Protein AF-A0A930DKX9-F1 (afdb_monomer_lite)

Sequence (213 aa):
MLDQRKIIAMVQVAMLEKEIGQEALDTAKYYREDYISNRVLRGILQYTGIFFLLLFAYFLMEIENILQKLDFQYMMDLGKRISLLYFLGMVCAIVLISIASYYSYERAYEDSLLYRERLEALLLLSTAKRTEKFRKKEQKDNIVQKAREEAQEVVLQMKKEGAKLDLAPLYTRSERLAKARRLRDVGKAVQKNVSSKAKEEEWLDDEADWLDE

Secondary structure (DSSP, 8-state):
---HHHHHHHHHHHHHHHHHHHHHHHHTTS-HHHHHHHHHHHHHHHHHHHHHHHHHHHHHHHHHHHHHH--HHHHHHHHHHHHHHHHHHHHHHHHHHHHHHHHHHHHHHHHHHHHHHHHHHHHHHHHHHHHHHHHHHHHHHHHHHHHHHHHHHHHHHHHHHHHHHTTS----HHHHHHHHHHHHHHHHHHHHHHHHHHTTTTTSS-S------

Radius of gyration: 47.19 Å; chains: 1; bounding box: 71×31×133 Å

Structure (mmCIF, N/CA/C/O backbone):
data_AF-A0A930DKX9-F1
#
_entry.id   AF-A0A930DKX9-F1
#
loop_
_atom_site.group_PDB
_atom_site.id
_atom_site.type_symbol
_atom_site.label_atom_id
_atom_site.label_alt_id
_atom_site.label_comp_id
_atom_site.label_asym_id
_atom_site.label_entity_id
_atom_site.label_seq_id
_atom_site.pdbx_PDB_ins_code
_atom_site.Cartn_x
_atom_site.Cartn_y
_atom_site.Cartn_z
_atom_site.occupancy
_atom_site.B_iso_or_equiv
_atom_site.auth_seq_id
_atom_site.auth_comp_id
_atom_site.auth_asym_id
_atom_site.auth_atom_id
_atom_site.pdbx_PDB_model_num
ATOM 1 N N . MET A 1 1 ? 10.890 -9.201 -43.036 1.00 62.97 1 MET A N 1
ATOM 2 C CA . MET A 1 1 ? 10.621 -10.159 -41.942 1.00 62.97 1 MET A CA 1
ATOM 3 C C . MET A 1 1 ? 10.582 -9.383 -40.635 1.00 62.97 1 MET A C 1
ATOM 5 O O . MET A 1 1 ? 11.486 -8.584 -40.406 1.00 62.97 1 MET A O 1
ATOM 9 N N . LEU A 1 2 ? 9.515 -9.512 -39.840 1.00 60.25 2 LEU A N 1
ATOM 10 C CA . LEU A 1 2 ? 9.495 -8.932 -38.495 1.00 60.25 2 LEU A CA 1
ATOM 11 C C . LEU A 1 2 ? 10.481 -9.697 -37.605 1.00 60.25 2 LEU A C 1
ATOM 13 O O . LEU A 1 2 ? 10.545 -10.921 -37.667 1.00 60.25 2 LEU A O 1
ATOM 17 N N . ASP A 1 3 ? 11.246 -8.981 -36.781 1.00 71.88 3 ASP A N 1
ATOM 18 C CA . ASP A 1 3 ? 12.146 -9.638 -35.831 1.00 71.88 3 ASP A CA 1
ATOM 19 C C . ASP A 1 3 ? 11.358 -10.225 -34.673 1.00 71.88 3 ASP A C 1
ATOM 21 O O . ASP A 1 3 ? 10.755 -9.490 -33.884 1.00 71.88 3 ASP A O 1
ATOM 25 N N . GLN A 1 4 ? 11.467 -11.541 -34.530 1.00 74.38 4 GLN A N 1
ATOM 26 C CA . GLN A 1 4 ? 10.889 -12.300 -33.429 1.00 74.38 4 GLN A CA 1
ATOM 27 C C . GLN A 1 4 ? 11.313 -11.735 -32.070 1.00 74.38 4 GLN A C 1
ATOM 29 O O . GLN A 1 4 ? 10.471 -11.591 -31.196 1.00 74.38 4 GLN A O 1
ATOM 34 N N . ARG A 1 5 ? 12.570 -11.295 -31.909 1.00 71.00 5 ARG A N 1
ATOM 35 C CA . ARG A 1 5 ? 13.063 -10.706 -30.648 1.00 71.00 5 ARG A CA 1
ATOM 36 C C . ARG A 1 5 ? 12.289 -9.460 -30.209 1.00 71.00 5 ARG A C 1
ATOM 38 O O . ARG A 1 5 ? 12.022 -9.299 -29.026 1.00 71.00 5 ARG A O 1
ATOM 45 N N . LYS A 1 6 ? 11.893 -8.597 -31.152 1.00 71.88 6 LYS A N 1
ATOM 46 C CA . LYS A 1 6 ? 11.098 -7.398 -30.839 1.00 71.88 6 LYS A CA 1
ATOM 47 C C . LYS A 1 6 ? 9.666 -7.772 -30.465 1.00 71.88 6 LYS A C 1
ATOM 49 O O . LYS A 1 6 ? 9.119 -7.190 -29.539 1.00 71.88 6 LYS A O 1
ATOM 54 N N . ILE A 1 7 ? 9.080 -8.727 -31.188 1.00 77.25 7 ILE A N 1
ATOM 55 C CA . ILE A 1 7 ? 7.721 -9.207 -30.920 1.00 77.25 7 ILE A CA 1
ATOM 56 C C . ILE A 1 7 ? 7.670 -9.878 -29.546 1.00 77.25 7 ILE A C 1
ATOM 58 O O . ILE A 1 7 ? 6.814 -9.529 -28.749 1.00 77.25 7 ILE A O 1
ATOM 62 N N . ILE A 1 8 ? 8.618 -10.765 -29.236 1.00 75.00 8 ILE A N 1
ATOM 63 C CA . ILE A 1 8 ? 8.706 -11.453 -27.942 1.00 75.00 8 ILE A CA 1
ATOM 64 C C . ILE A 1 8 ? 8.831 -10.440 -26.805 1.00 75.00 8 ILE A C 1
ATOM 66 O O . ILE A 1 8 ? 8.089 -10.524 -25.836 1.00 75.00 8 ILE A O 1
ATOM 70 N N . ALA A 1 9 ? 9.707 -9.447 -26.944 1.00 74.25 9 ALA A N 1
ATOM 71 C CA . ALA A 1 9 ? 9.893 -8.445 -25.905 1.00 74.25 9 ALA A CA 1
ATOM 72 C C . ALA A 1 9 ? 8.666 -7.513 -25.757 1.00 74.25 9 ALA A C 1
ATOM 74 O O . ALA A 1 9 ? 8.278 -7.190 -24.639 1.00 74.25 9 ALA A O 1
ATOM 75 N N . MET A 1 10 ? 7.990 -7.143 -26.856 1.00 76.94 10 MET A N 1
ATOM 76 C CA . MET A 1 10 ? 6.720 -6.397 -26.803 1.00 76.94 10 MET A CA 1
ATOM 77 C C . MET A 1 10 ? 5.605 -7.213 -26.143 1.00 76.94 10 MET A C 1
ATOM 79 O O . MET A 1 10 ? 4.847 -6.673 -25.347 1.00 76.94 10 MET A O 1
ATOM 83 N N . VAL A 1 11 ? 5.526 -8.512 -26.439 1.00 79.56 11 VAL A N 1
ATOM 84 C CA . VAL A 1 11 ? 4.552 -9.428 -25.831 1.00 79.56 11 VAL A CA 1
ATOM 85 C C . VAL A 1 11 ? 4.848 -9.631 -24.349 1.00 79.56 11 VAL A C 1
ATOM 87 O O . VAL A 1 11 ? 3.919 -9.638 -23.556 1.00 79.56 11 VAL A O 1
ATOM 90 N N . GLN A 1 12 ? 6.115 -9.742 -23.951 1.00 71.81 12 GLN A N 1
ATOM 91 C CA . GLN A 1 12 ? 6.500 -9.859 -22.544 1.00 71.81 12 GLN A CA 1
ATOM 92 C C . GLN A 1 12 ? 6.142 -8.609 -21.738 1.00 71.81 12 GLN A C 1
ATOM 94 O O . GLN A 1 12 ? 5.689 -8.745 -20.606 1.00 71.81 12 GLN A O 1
ATOM 99 N N . VAL A 1 13 ? 6.313 -7.413 -22.311 1.00 73.88 13 VAL A N 1
ATOM 100 C CA . VAL A 1 13 ? 5.881 -6.161 -21.671 1.00 73.88 13 VAL A CA 1
ATOM 101 C C . VAL A 1 13 ? 4.360 -6.048 -21.632 1.00 73.88 13 VAL A C 1
ATOM 103 O O . VAL A 1 13 ? 3.821 -5.707 -20.588 1.00 73.88 13 VAL A O 1
ATOM 106 N N . ALA A 1 14 ? 3.659 -6.428 -22.702 1.00 75.81 14 ALA A N 1
ATOM 107 C CA . ALA A 1 14 ? 2.196 -6.437 -22.723 1.00 75.81 14 ALA A CA 1
ATOM 108 C C . ALA A 1 14 ? 1.585 -7.474 -21.758 1.00 75.81 14 ALA A C 1
ATOM 110 O O . ALA A 1 14 ? 0.553 -7.217 -21.146 1.00 75.81 14 ALA A O 1
ATOM 111 N N . MET A 1 15 ? 2.209 -8.649 -21.606 1.00 67.75 15 MET A N 1
ATOM 112 C CA . MET A 1 15 ? 1.807 -9.646 -20.607 1.00 67.75 15 MET A CA 1
ATOM 113 C C . MET A 1 15 ? 2.024 -9.117 -19.191 1.00 67.75 15 MET A C 1
ATOM 115 O O . MET A 1 15 ? 1.117 -9.230 -18.378 1.00 67.75 15 MET A O 1
ATOM 119 N N . LEU A 1 16 ? 3.168 -8.482 -18.923 1.00 64.12 16 LEU A N 1
ATOM 120 C CA . LEU A 1 16 ? 3.442 -7.852 -17.631 1.00 64.12 16 LEU A CA 1
ATOM 121 C C . LEU A 1 16 ? 2.468 -6.725 -17.310 1.00 64.12 16 LEU A C 1
ATOM 123 O O . LEU A 1 16 ? 1.973 -6.671 -16.199 1.00 64.12 16 LEU A O 1
ATOM 127 N N . GLU A 1 17 ? 2.147 -5.852 -18.262 1.00 66.38 17 GLU A N 1
ATOM 128 C CA . GLU A 1 17 ? 1.161 -4.780 -18.066 1.00 66.38 17 GLU A CA 1
ATOM 129 C C . GLU A 1 17 ? -0.224 -5.342 -17.699 1.00 66.38 17 GLU A C 1
ATOM 131 O O . GLU A 1 17 ? -0.946 -4.778 -16.878 1.00 66.38 17 GLU A O 1
ATOM 136 N N . LYS A 1 18 ? -0.569 -6.507 -18.258 1.00 66.56 18 LYS A N 1
ATOM 137 C CA . LYS A 1 18 ? -1.819 -7.215 -17.973 1.00 66.56 18 LYS A CA 1
ATOM 138 C C . LYS A 1 18 ? -1.802 -7.971 -16.637 1.00 66.56 18 LYS A C 1
ATOM 140 O O . LYS A 1 18 ? -2.856 -8.120 -16.030 1.00 66.56 18 LYS A O 1
ATOM 145 N N . GLU A 1 19 ? -0.638 -8.458 -16.209 1.00 59.91 19 GLU A N 1
ATOM 146 C CA . GLU A 1 19 ? -0.437 -9.256 -14.989 1.00 59.91 19 GLU A CA 1
ATOM 147 C C . GLU A 1 19 ? -0.220 -8.379 -13.743 1.00 59.91 19 GLU A C 1
ATOM 149 O O . GLU A 1 19 ? -0.796 -8.644 -12.693 1.00 59.91 19 GLU A O 1
ATOM 154 N N . ILE A 1 20 ? 0.536 -7.288 -13.886 1.00 56.62 20 ILE A N 1
ATOM 155 C CA . ILE A 1 20 ? 0.742 -6.243 -12.870 1.00 56.62 20 ILE A CA 1
ATOM 156 C C . ILE A 1 20 ? -0.548 -5.429 -12.680 1.00 56.62 20 ILE A C 1
ATOM 158 O O . ILE A 1 20 ? -0.854 -4.980 -11.578 1.00 56.62 20 ILE A O 1
ATOM 162 N N . GLY A 1 21 ? -1.353 -5.294 -13.737 1.00 48.12 21 GLY A N 1
ATOM 163 C CA . GLY A 1 21 ? -2.635 -4.605 -13.694 1.00 48.12 21 GLY A CA 1
ATOM 164 C C . GLY A 1 21 ? -2.491 -3.084 -13.612 1.00 48.12 21 GLY A C 1
ATOM 165 O O . GLY A 1 21 ? -1.536 -2.529 -13.064 1.00 48.12 21 GLY A O 1
ATOM 166 N N . GLN A 1 22 ? -3.492 -2.384 -14.147 1.00 52.72 22 GLN A N 1
ATOM 167 C CA . GLN A 1 22 ? -3.587 -0.920 -14.084 1.00 52.72 22 GLN A CA 1
ATOM 168 C C . GLN A 1 22 ? -3.507 -0.380 -12.640 1.00 52.72 22 GLN A C 1
ATOM 170 O O . GLN A 1 22 ? -3.017 0.725 -12.432 1.00 52.72 22 GLN A O 1
ATOM 175 N N . GLU A 1 23 ? -3.897 -1.173 -11.636 1.00 50.41 23 GLU A N 1
ATOM 176 C CA . GLU A 1 23 ? -3.899 -0.767 -10.224 1.00 50.41 23 GLU A CA 1
ATOM 177 C C . GLU A 1 23 ? -2.497 -0.695 -9.587 1.00 50.41 23 GLU A C 1
ATOM 179 O O . GLU A 1 23 ? -2.245 0.172 -8.744 1.00 50.41 23 GLU A O 1
ATOM 184 N N . ALA A 1 24 ? -1.552 -1.555 -9.987 1.00 51.31 24 ALA A N 1
ATOM 185 C CA . ALA A 1 24 ? -0.191 -1.517 -9.445 1.00 51.31 24 ALA A CA 1
ATOM 186 C C . ALA A 1 24 ? 0.667 -0.421 -10.101 1.00 51.31 24 ALA A C 1
ATOM 188 O O . ALA A 1 24 ? 1.524 0.162 -9.436 1.00 51.31 24 ALA A O 1
ATOM 189 N N . LEU A 1 25 ? 0.395 -0.069 -11.365 1.00 51.34 25 LEU A N 1
ATOM 190 C CA . LEU A 1 25 ? 1.026 1.079 -12.030 1.00 51.34 25 LEU A CA 1
ATOM 191 C C . LEU A 1 25 ? 0.508 2.425 -11.502 1.00 51.34 25 LEU A C 1
ATOM 193 O O . LEU A 1 25 ? 1.314 3.338 -11.318 1.00 51.34 25 LEU A O 1
ATOM 197 N N . ASP A 1 26 ? -0.786 2.541 -11.184 1.00 49.25 26 ASP A N 1
ATOM 198 C CA . ASP A 1 26 ? -1.309 3.726 -10.487 1.00 49.25 26 ASP A CA 1
ATOM 199 C C . ASP A 1 26 ? -0.708 3.851 -9.081 1.00 49.25 26 ASP A C 1
ATOM 201 O O . ASP A 1 26 ? -0.354 4.946 -8.647 1.00 49.25 26 ASP A O 1
ATOM 205 N N . THR A 1 27 ? -0.486 2.723 -8.400 1.00 47.31 27 THR A N 1
ATOM 206 C CA . THR A 1 27 ? 0.182 2.685 -7.091 1.00 47.31 27 THR A CA 1
ATOM 207 C C . THR A 1 27 ? 1.667 3.066 -7.169 1.00 47.31 27 THR A C 1
ATOM 209 O O . THR A 1 27 ? 2.169 3.747 -6.276 1.00 47.31 27 THR A O 1
ATOM 212 N N . ALA A 1 28 ? 2.372 2.704 -8.246 1.00 52.47 28 ALA A N 1
ATOM 213 C CA . ALA A 1 28 ? 3.790 3.026 -8.446 1.00 52.47 28 ALA A CA 1
ATOM 214 C C . ALA A 1 28 ? 4.069 4.530 -8.650 1.00 52.47 28 ALA A C 1
ATOM 216 O O . ALA A 1 28 ? 5.224 4.958 -8.608 1.00 52.47 28 ALA A O 1
ATOM 217 N N . LYS A 1 29 ? 3.024 5.342 -8.863 1.00 51.53 29 LYS A N 1
ATOM 218 C CA . LYS A 1 29 ? 3.119 6.802 -8.985 1.00 51.53 29 LYS A CA 1
ATOM 219 C C . LYS A 1 29 ? 3.059 7.527 -7.632 1.00 51.53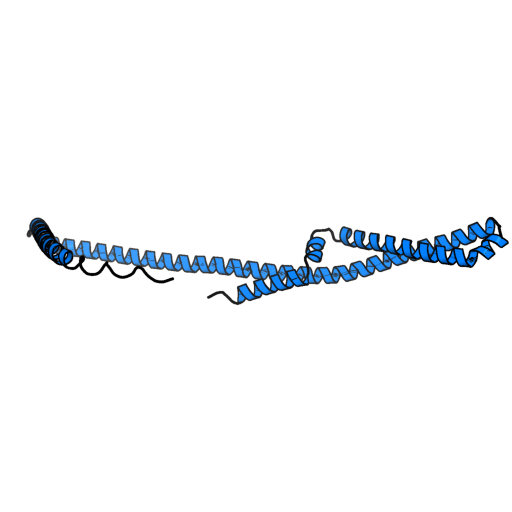 29 LYS A C 1
ATOM 221 O O . LYS A 1 29 ? 3.425 8.700 -7.568 1.00 51.53 29 LYS A O 1
ATOM 226 N N . TYR A 1 30 ? 2.623 6.847 -6.569 1.00 50.44 30 TYR A N 1
ATOM 227 C CA . TYR A 1 30 ? 2.533 7.400 -5.217 1.00 50.44 30 TYR A CA 1
ATOM 228 C C . TYR A 1 30 ? 3.771 7.041 -4.387 1.00 50.44 30 TYR A C 1
ATOM 230 O O . TYR A 1 30 ? 4.339 5.955 -4.511 1.00 50.44 30 TYR A O 1
ATOM 238 N N . TYR A 1 31 ? 4.197 7.963 -3.520 1.00 55.16 31 TYR A N 1
ATOM 239 C CA . TYR A 1 31 ? 5.245 7.688 -2.538 1.00 55.16 31 TYR A CA 1
ATOM 240 C C . TYR A 1 31 ? 4.852 6.463 -1.695 1.00 55.16 31 TYR A C 1
ATOM 242 O O . TYR A 1 31 ? 3.698 6.324 -1.292 1.00 55.16 31 TYR A O 1
ATOM 250 N N . ARG A 1 32 ? 5.823 5.580 -1.408 1.00 59.50 32 ARG A N 1
ATOM 251 C CA . ARG A 1 32 ? 5.649 4.339 -0.616 1.00 59.50 32 ARG A CA 1
ATOM 252 C C . ARG A 1 32 ? 4.840 4.569 0.667 1.00 59.50 32 ARG A C 1
ATOM 254 O O . ARG A 1 32 ? 4.057 3.711 1.063 1.00 59.50 32 ARG A O 1
ATOM 261 N N . GLU A 1 33 ? 5.010 5.736 1.279 1.00 59.66 33 GLU A N 1
ATOM 262 C CA . GLU A 1 33 ? 4.336 6.145 2.512 1.00 59.66 33 GLU A CA 1
ATOM 263 C C . GLU A 1 33 ? 2.824 6.382 2.336 1.00 59.66 33 GLU A C 1
ATOM 265 O O . GLU A 1 33 ? 2.047 5.951 3.189 1.00 59.66 33 GLU A O 1
ATOM 270 N N . ASP A 1 34 ? 2.377 6.953 1.213 1.00 71.25 34 ASP A N 1
ATOM 271 C CA . ASP A 1 34 ? 0.952 7.224 0.956 1.00 71.25 34 ASP A CA 1
ATOM 272 C C . ASP A 1 34 ? 0.152 5.938 0.715 1.00 71.25 34 ASP A C 1
ATOM 274 O O . ASP A 1 34 ? -0.983 5.800 1.181 1.00 71.25 34 ASP A O 1
ATOM 278 N N . TYR A 1 35 ? 0.752 4.955 0.034 1.00 70.50 35 TYR A N 1
ATOM 279 C CA . TYR A 1 35 ? 0.114 3.654 -0.186 1.00 70.50 35 TYR A CA 1
ATOM 280 C C . TYR A 1 35 ? -0.106 2.901 1.132 1.00 70.50 35 TYR A C 1
ATOM 282 O O . TYR A 1 35 ? -1.192 2.369 1.385 1.00 70.50 35 TYR A O 1
ATOM 290 N N . ILE A 1 36 ? 0.914 2.895 1.996 1.00 73.38 36 ILE A N 1
ATOM 291 C CA . ILE A 1 36 ? 0.838 2.273 3.321 1.00 73.38 36 ILE A CA 1
ATOM 292 C C . ILE A 1 36 ? -0.206 3.006 4.171 1.00 73.38 36 ILE A C 1
ATOM 294 O O . ILE A 1 36 ? -1.061 2.357 4.775 1.00 73.38 36 ILE A O 1
ATOM 298 N N . SER A 1 37 ? -0.200 4.342 4.157 1.00 74.69 37 SER A N 1
ATOM 299 C CA . SER A 1 37 ? -1.142 5.175 4.913 1.00 74.69 37 SER A CA 1
ATOM 300 C C . SER A 1 37 ? -2.601 4.889 4.548 1.00 74.69 37 SER A C 1
ATOM 302 O O . SER A 1 37 ? -3.413 4.607 5.429 1.00 74.69 37 SER A O 1
ATOM 304 N N . ASN A 1 38 ? -2.942 4.845 3.256 1.00 77.81 38 ASN A N 1
ATOM 305 C CA . ASN A 1 38 ? -4.313 4.560 2.819 1.00 77.81 38 ASN A CA 1
ATOM 306 C C . ASN A 1 38 ? -4.791 3.159 3.231 1.00 77.81 38 ASN A C 1
ATOM 308 O O . ASN A 1 38 ? -5.959 2.966 3.590 1.00 77.81 38 ASN A O 1
ATOM 312 N N . ARG A 1 39 ? -3.894 2.169 3.195 1.00 81.50 39 ARG A N 1
ATOM 313 C CA . ARG A 1 39 ? -4.208 0.793 3.596 1.00 81.50 39 ARG A CA 1
ATOM 314 C C . ARG A 1 39 ? -4.384 0.676 5.110 1.00 81.50 39 ARG A C 1
ATOM 316 O O . ARG A 1 39 ? -5.341 0.045 5.560 1.00 81.50 39 ARG A O 1
ATOM 323 N N . VAL A 1 40 ? -3.520 1.338 5.882 1.00 84.88 40 VAL A N 1
ATOM 324 C CA . VAL A 1 40 ? -3.633 1.457 7.343 1.00 84.88 40 VAL A CA 1
ATOM 325 C C . VAL A 1 40 ? -4.928 2.171 7.726 1.00 84.88 40 VAL A C 1
ATOM 327 O O . VAL A 1 40 ? -5.654 1.672 8.578 1.00 84.88 40 VAL A O 1
ATOM 330 N N . LEU A 1 41 ? -5.286 3.267 7.052 1.00 85.44 41 LEU A N 1
ATOM 331 C CA . LEU A 1 41 ? -6.503 4.029 7.334 1.00 85.44 41 LEU A CA 1
ATOM 332 C C . LEU A 1 41 ? -7.774 3.195 7.128 1.00 85.44 41 LEU A C 1
ATOM 334 O O . LEU A 1 41 ? -8.641 3.163 8.003 1.00 85.44 41 LEU A O 1
ATOM 338 N N . ARG A 1 42 ? -7.879 2.468 6.005 1.00 87.06 42 ARG A N 1
ATOM 339 C CA . ARG A 1 42 ? -9.008 1.547 5.769 1.00 87.06 42 ARG A CA 1
ATOM 340 C C . ARG A 1 42 ? -9.058 0.433 6.812 1.00 87.06 42 ARG A C 1
ATOM 342 O O . ARG A 1 42 ? -10.144 0.094 7.276 1.00 87.06 42 ARG A O 1
ATOM 349 N N . GLY A 1 43 ? -7.905 -0.110 7.197 1.00 87.62 43 GLY A N 1
ATOM 350 C CA . GLY A 1 43 ? -7.829 -1.140 8.231 1.00 87.62 43 GLY A CA 1
ATOM 351 C C . GLY A 1 43 ? -8.246 -0.630 9.613 1.00 87.62 43 GLY A C 1
ATOM 352 O O . GLY A 1 43 ? -8.986 -1.321 10.308 1.00 87.62 43 GLY A O 1
ATOM 353 N N . ILE A 1 44 ? -7.870 0.599 9.983 1.00 89.25 44 ILE A N 1
ATOM 354 C CA . ILE A 1 44 ? -8.332 1.245 11.221 1.00 89.25 44 ILE A CA 1
ATOM 355 C C . ILE A 1 44 ? -9.853 1.417 11.191 1.00 89.25 44 ILE A C 1
ATOM 357 O O . ILE A 1 44 ? -10.510 1.051 12.158 1.00 89.25 44 ILE A O 1
ATOM 361 N N . LEU A 1 45 ? -10.431 1.903 10.086 1.00 90.44 45 LEU A N 1
ATOM 362 C CA . LEU A 1 45 ? -11.886 2.066 9.955 1.00 90.44 45 LEU A CA 1
ATOM 363 C C . LEU A 1 45 ? -12.651 0.738 10.078 1.00 90.44 45 LEU A C 1
ATOM 365 O O . LEU A 1 45 ? -13.704 0.678 10.707 1.00 90.44 45 LEU A O 1
ATOM 369 N N . GLN A 1 46 ? -12.127 -0.341 9.494 1.00 89.88 46 GLN A N 1
ATOM 370 C CA . GLN A 1 46 ? -12.728 -1.670 9.633 1.00 89.88 46 GLN A CA 1
ATOM 371 C C . GLN A 1 46 ? -12.595 -2.205 11.062 1.00 89.88 46 GLN A C 1
ATOM 373 O O . GLN A 1 46 ? -13.559 -2.739 11.610 1.00 89.88 46 GLN A O 1
ATOM 378 N N . TYR A 1 47 ? -11.425 -2.029 11.680 1.00 90.62 47 TYR A N 1
ATOM 379 C CA . TYR A 1 47 ? -11.177 -2.433 13.060 1.00 90.62 47 TYR A CA 1
ATOM 380 C C . TYR A 1 47 ? -12.113 -1.714 14.035 1.00 90.62 47 TYR A C 1
ATOM 382 O O . TYR A 1 47 ? -12.738 -2.369 14.867 1.00 90.62 47 TYR A O 1
ATOM 390 N N . THR A 1 48 ? -12.267 -0.392 13.911 1.00 91.00 48 THR A N 1
ATOM 391 C CA . THR A 1 48 ? -13.190 0.367 14.764 1.00 91.00 48 THR A CA 1
ATOM 392 C C . THR A 1 48 ? -14.629 -0.085 14.559 1.00 91.00 48 THR A C 1
ATOM 394 O O . THR A 1 48 ? -15.330 -0.289 15.545 1.00 91.00 48 THR A O 1
ATOM 397 N N . GLY A 1 49 ? -15.056 -0.332 13.316 1.00 92.62 49 GLY A N 1
ATOM 398 C CA . GLY A 1 49 ? -16.388 -0.862 13.019 1.00 92.62 49 GLY A CA 1
ATOM 399 C C . GLY A 1 49 ? -16.663 -2.216 13.685 1.00 92.62 49 GLY A C 1
ATOM 400 O O . GLY A 1 49 ? -17.674 -2.375 14.368 1.00 92.62 49 GLY A O 1
ATOM 401 N N . ILE A 1 50 ? -15.744 -3.177 13.544 1.00 92.88 50 ILE A N 1
ATOM 402 C CA . ILE A 1 50 ? -15.866 -4.510 14.160 1.00 92.88 50 ILE A CA 1
ATOM 403 C C . ILE A 1 50 ? -15.832 -4.409 15.686 1.00 92.88 50 ILE A C 1
ATOM 405 O O . ILE A 1 50 ? -16.633 -5.050 16.365 1.00 92.88 50 ILE A O 1
ATOM 409 N N . PHE A 1 51 ? -14.937 -3.588 16.234 1.00 92.69 51 PHE A N 1
ATOM 410 C CA . PHE A 1 51 ? -14.839 -3.377 17.673 1.00 92.69 51 PHE A CA 1
ATOM 411 C C . PHE A 1 51 ? -16.129 -2.787 18.245 1.00 92.69 51 PHE A C 1
ATOM 413 O O . PHE A 1 51 ? -16.626 -3.285 19.250 1.00 92.69 51 PHE A O 1
ATOM 420 N N . PHE A 1 52 ? -16.709 -1.773 17.595 1.00 92.75 52 PHE A N 1
ATOM 421 C CA . PHE A 1 52 ? -17.994 -1.206 18.007 1.00 92.75 52 PHE A CA 1
ATOM 422 C C . PHE A 1 52 ? -19.121 -2.234 17.946 1.00 92.75 52 PHE A C 1
ATOM 424 O O . PHE A 1 52 ? -19.959 -2.260 18.842 1.00 92.75 52 PHE A O 1
ATOM 431 N N . LEU A 1 53 ? -19.128 -3.104 16.936 1.00 95.06 53 LEU A N 1
ATOM 432 C CA . LEU A 1 53 ? -20.118 -4.172 16.814 1.00 95.06 53 LEU A CA 1
ATOM 433 C C . LEU A 1 53 ? -19.993 -5.178 17.972 1.00 95.06 53 LEU A C 1
ATOM 435 O O . LEU A 1 53 ? -20.989 -5.503 18.615 1.00 95.06 53 LEU A O 1
ATOM 439 N N . LEU A 1 54 ? -18.771 -5.612 18.295 1.00 93.19 54 LEU A N 1
ATOM 440 C CA . LEU A 1 54 ? -18.504 -6.493 19.438 1.00 93.19 54 LEU A CA 1
ATOM 441 C C . LEU A 1 54 ? -18.841 -5.828 20.776 1.00 93.19 54 LEU A C 1
ATOM 443 O O . LEU A 1 54 ? -19.433 -6.462 21.644 1.00 93.19 54 LEU A O 1
ATOM 447 N N . LEU A 1 55 ? -18.498 -4.550 20.936 1.00 91.94 55 LEU A N 1
ATOM 448 C CA . LEU A 1 55 ? -18.818 -3.760 22.122 1.00 91.94 55 LEU A CA 1
ATOM 449 C C . LEU A 1 55 ? -20.329 -3.621 22.297 1.00 91.94 55 LEU A C 1
ATOM 451 O O . LEU A 1 55 ? -20.834 -3.785 23.404 1.00 91.94 55 LEU A O 1
ATOM 455 N N . PHE A 1 56 ? -21.056 -3.362 21.211 1.00 92.00 56 PHE A N 1
ATOM 456 C CA . PHE A 1 56 ? -22.511 -3.291 21.224 1.00 92.00 56 PHE A CA 1
ATOM 457 C C . PHE A 1 56 ? -23.131 -4.639 21.609 1.00 92.00 56 PHE A C 1
ATOM 459 O O . PHE A 1 56 ? -24.015 -4.687 22.461 1.00 92.00 56 PHE A O 1
ATOM 466 N N . ALA A 1 57 ? -22.622 -5.745 21.058 1.00 92.88 57 ALA A N 1
ATOM 467 C CA . ALA A 1 57 ? -23.060 -7.087 21.433 1.00 92.88 57 ALA A CA 1
ATOM 468 C C . ALA A 1 57 ? -22.778 -7.401 22.914 1.00 92.88 57 ALA A C 1
ATOM 470 O O . ALA A 1 57 ? -23.651 -7.916 23.609 1.00 92.88 57 ALA A O 1
ATOM 471 N N . TYR A 1 58 ? -21.593 -7.041 23.416 1.00 90.56 58 TYR A N 1
ATOM 472 C CA . TYR A 1 58 ? -21.235 -7.184 24.829 1.00 90.56 58 TYR A CA 1
ATOM 473 C C . TYR A 1 58 ? -22.165 -6.369 25.735 1.00 90.56 58 TYR A C 1
ATOM 475 O O . TYR A 1 58 ? -22.654 -6.876 26.741 1.00 90.56 58 TYR A O 1
ATOM 483 N N . PHE A 1 59 ? -22.474 -5.130 25.348 1.00 88.50 59 PHE A N 1
ATOM 484 C CA . PHE A 1 59 ? -23.396 -4.272 26.086 1.00 88.50 59 PHE A CA 1
ATOM 485 C C . PHE A 1 59 ? -24.808 -4.866 26.170 1.00 88.50 59 PHE A C 1
ATOM 487 O O . PHE A 1 59 ? -25.426 -4.802 27.227 1.00 88.50 59 PHE A O 1
ATOM 494 N N . LEU A 1 60 ? -25.306 -5.480 25.089 1.00 89.00 60 LEU A N 1
ATOM 495 C CA . LEU A 1 60 ? -26.606 -6.159 25.093 1.00 89.00 60 LEU A CA 1
ATOM 496 C C . LEU A 1 60 ? -26.635 -7.372 26.033 1.00 89.00 60 LEU A C 1
ATOM 498 O O . LEU A 1 60 ? -27.653 -7.595 26.681 1.00 89.00 60 LEU A O 1
ATOM 502 N N . MET A 1 61 ? -25.541 -8.135 26.126 1.00 87.94 61 MET A N 1
ATOM 503 C CA . MET A 1 61 ? -25.446 -9.267 27.058 1.00 87.94 61 MET A CA 1
ATOM 504 C C . MET A 1 61 ? -25.385 -8.810 28.519 1.00 87.94 61 MET A C 1
ATOM 506 O O . MET A 1 61 ? -25.992 -9.427 29.387 1.00 87.94 61 MET A O 1
ATOM 510 N N . GLU A 1 62 ? -24.672 -7.719 28.791 1.00 84.00 62 GLU A N 1
ATOM 511 C CA . GLU A 1 62 ? -24.405 -7.247 30.154 1.00 84.00 62 GLU A CA 1
ATOM 512 C C . GLU A 1 62 ? -25.447 -6.229 30.656 1.00 84.00 62 GLU A C 1
ATOM 514 O O . GLU A 1 62 ? -25.320 -5.702 31.764 1.00 84.00 62 GLU A O 1
ATOM 519 N N . ILE A 1 63 ? -26.484 -5.933 29.860 1.00 84.00 63 ILE A N 1
ATOM 520 C CA . ILE A 1 63 ? -27.447 -4.861 30.147 1.00 84.00 63 ILE A CA 1
ATOM 521 C C . ILE A 1 63 ? -28.160 -5.063 31.490 1.00 84.00 63 ILE A C 1
ATOM 523 O O . ILE A 1 63 ? -28.392 -4.097 32.213 1.00 84.00 63 ILE A O 1
ATOM 527 N N . GLU A 1 64 ? -28.438 -6.312 31.869 1.00 81.50 64 GLU A N 1
ATOM 528 C CA . GLU A 1 64 ? -29.064 -6.661 33.147 1.00 81.50 64 GLU A CA 1
ATOM 529 C C . GLU A 1 64 ? -28.142 -6.364 34.335 1.00 81.50 64 GLU A C 1
ATOM 531 O O . GLU A 1 64 ? -28.568 -5.750 35.312 1.00 81.50 64 GLU A O 1
ATOM 536 N N . ASN A 1 65 ? -26.861 -6.730 34.233 1.00 76.50 65 ASN A N 1
ATOM 537 C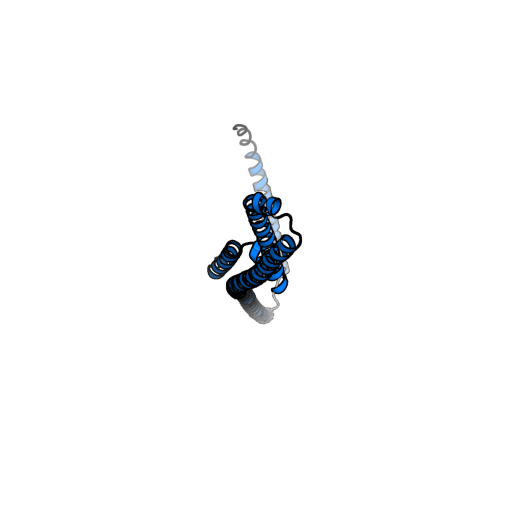 CA . ASN A 1 65 ? -25.863 -6.491 35.280 1.00 76.50 65 ASN A CA 1
ATOM 538 C C . ASN A 1 65 ? -25.561 -4.996 35.443 1.00 76.50 65 ASN A C 1
ATOM 540 O O . ASN A 1 65 ? -25.368 -4.509 36.559 1.00 76.50 65 ASN A O 1
ATOM 544 N N . ILE A 1 66 ? -25.565 -4.266 34.329 1.00 75.75 66 ILE A N 1
ATOM 545 C CA . ILE A 1 66 ? -25.463 -2.808 34.272 1.00 75.75 66 ILE A CA 1
ATOM 546 C C . ILE A 1 66 ? -26.652 -2.148 34.982 1.00 75.75 66 ILE A C 1
ATOM 548 O O . ILE A 1 66 ? -26.458 -1.252 35.807 1.00 75.75 66 ILE A O 1
ATOM 552 N N . LEU A 1 67 ? -27.871 -2.610 34.692 1.00 76.50 67 LEU A N 1
ATOM 553 C CA . LEU A 1 67 ? -29.103 -2.054 35.246 1.00 76.50 67 LEU A CA 1
ATOM 554 C C . LEU A 1 67 ? -29.271 -2.390 36.735 1.00 76.50 67 LEU A C 1
ATOM 556 O O . LEU A 1 67 ? -29.738 -1.554 37.503 1.00 76.50 67 LEU A O 1
ATOM 560 N N . GLN A 1 68 ? -28.863 -3.590 37.156 1.00 72.94 68 GLN A N 1
ATOM 561 C CA . GLN A 1 68 ? -28.947 -4.025 38.551 1.00 72.94 68 GLN A CA 1
ATOM 562 C C . GLN A 1 68 ? -27.951 -3.316 39.460 1.00 72.94 68 GLN A C 1
ATOM 564 O O . GLN A 1 68 ? -28.276 -3.024 40.609 1.00 72.94 68 GLN A O 1
ATOM 569 N N . LYS A 1 69 ? -26.723 -3.080 38.985 1.00 69.88 69 LYS A N 1
ATOM 570 C CA . LYS A 1 69 ? -25.680 -2.513 39.841 1.00 69.88 69 LYS A CA 1
ATOM 571 C C . LYS A 1 69 ? -25.750 -1.003 39.936 1.00 69.88 69 LYS A C 1
ATOM 573 O O . LYS A 1 69 ? -25.308 -0.512 40.961 1.00 69.88 69 LYS A O 1
ATOM 578 N N . LEU A 1 70 ? -26.286 -0.315 38.916 1.00 67.38 70 LEU A N 1
ATOM 579 C CA . LEU A 1 70 ? -26.519 1.140 38.807 1.00 67.38 70 LEU A CA 1
ATOM 580 C C . LEU A 1 70 ? -25.531 2.039 39.584 1.00 67.38 70 LEU A C 1
ATOM 582 O O . LEU A 1 70 ? -25.885 3.110 40.073 1.00 67.38 70 LEU A O 1
ATOM 586 N N . ASP A 1 71 ? -24.286 1.589 39.701 1.00 78.69 71 ASP A N 1
ATOM 587 C CA . ASP A 1 71 ? -23.255 2.197 40.520 1.00 78.69 71 ASP A CA 1
ATOM 588 C C . ASP A 1 71 ? -22.270 2.873 39.580 1.00 78.69 71 ASP A C 1
ATOM 590 O O . ASP A 1 71 ? -21.759 2.280 38.619 1.00 78.69 71 ASP A O 1
ATOM 594 N N . PHE A 1 72 ? -22.014 4.142 39.864 1.00 75.81 72 PHE A N 1
ATOM 595 C CA . PHE A 1 72 ? -21.136 4.978 39.064 1.00 75.81 72 PHE A CA 1
ATOM 596 C C . PHE A 1 72 ? -19.706 4.422 39.043 1.00 75.81 72 PHE A C 1
ATOM 598 O O . PHE A 1 72 ? -19.023 4.492 38.018 1.00 75.81 72 PHE A O 1
ATOM 605 N N . GLN A 1 73 ? -19.263 3.806 40.144 1.00 82.38 73 GLN A N 1
ATOM 606 C CA . GLN A 1 73 ? -17.910 3.269 40.251 1.00 82.38 73 GLN A CA 1
ATOM 607 C C . GLN A 1 73 ? -17.705 2.047 39.341 1.00 82.38 73 GLN A C 1
ATOM 609 O O . GLN A 1 73 ? -16.701 1.964 38.631 1.00 82.38 73 GLN A O 1
ATOM 614 N N . TYR A 1 74 ? -18.695 1.151 39.274 1.00 81.12 74 TYR A N 1
ATOM 615 C CA . TYR A 1 74 ? -18.669 -0.008 38.378 1.00 81.12 74 TYR A CA 1
ATOM 616 C C . TYR A 1 74 ? -18.652 0.396 36.895 1.00 81.12 74 TYR A C 1
ATOM 618 O O . TYR A 1 74 ? -17.864 -0.141 36.114 1.00 81.12 74 TYR A O 1
ATOM 626 N N . MET A 1 75 ? -19.462 1.389 36.515 1.00 81.06 75 MET A N 1
ATOM 627 C CA . MET A 1 75 ? -19.485 1.930 35.150 1.00 81.06 75 MET A CA 1
ATOM 628 C C . MET A 1 75 ? -18.135 2.494 34.718 1.00 81.06 75 MET A C 1
ATOM 630 O O . MET A 1 75 ? -17.659 2.237 33.609 1.00 81.06 75 MET A O 1
ATOM 634 N N . MET A 1 76 ? -17.497 3.245 35.613 1.00 86.38 76 MET A N 1
ATOM 635 C CA . MET A 1 76 ? -16.219 3.875 35.325 1.00 86.38 76 MET A CA 1
ATOM 636 C C . MET A 1 76 ? -15.101 2.840 35.155 1.00 86.38 76 MET A C 1
ATOM 638 O O . MET A 1 76 ? -14.250 2.992 34.277 1.00 86.38 76 MET A O 1
ATOM 642 N N . ASP A 1 77 ? -15.117 1.759 35.932 1.00 87.38 77 ASP A N 1
ATOM 643 C CA . ASP A 1 77 ? -14.134 0.683 35.804 1.00 87.38 77 ASP A CA 1
ATOM 644 C C . ASP A 1 77 ? -14.361 -0.197 34.569 1.00 87.38 77 ASP A C 1
ATOM 646 O O . ASP A 1 77 ? -13.390 -0.581 33.909 1.00 87.38 77 ASP A O 1
ATOM 650 N N . LEU A 1 78 ? -15.617 -0.458 34.194 1.00 86.44 78 LEU A N 1
ATOM 651 C CA . LEU A 1 78 ? -15.947 -1.147 32.944 1.00 86.44 78 LEU A CA 1
ATOM 652 C C . LEU A 1 78 ? -15.454 -0.338 31.733 1.00 86.44 78 LEU A C 1
ATOM 654 O O . LEU A 1 78 ? -14.757 -0.869 30.865 1.00 86.44 78 LEU A O 1
ATOM 658 N N . GLY A 1 79 ? -15.737 0.968 31.721 1.00 87.31 79 GLY A N 1
ATOM 659 C CA . GLY A 1 79 ? -15.305 1.880 30.663 1.00 87.31 79 GLY A CA 1
ATOM 660 C C . GLY A 1 79 ? -13.784 1.944 30.517 1.00 87.31 79 GLY A C 1
ATOM 661 O O . GLY A 1 79 ? -13.270 1.868 29.401 1.00 87.31 79 GLY A O 1
ATOM 662 N N . LYS A 1 80 ? -13.037 1.999 31.631 1.00 92.06 80 LYS A N 1
ATOM 663 C CA . LYS A 1 80 ? -11.562 1.961 31.605 1.00 92.06 80 LYS A CA 1
ATOM 664 C C . LYS A 1 80 ? -11.031 0.672 30.983 1.00 92.06 80 LYS A C 1
ATOM 666 O O . LYS A 1 80 ? -10.119 0.733 30.163 1.00 92.06 80 LYS A O 1
ATOM 671 N N . ARG A 1 81 ? -11.590 -0.486 31.350 1.00 90.88 81 ARG A N 1
ATOM 672 C CA . ARG A 1 81 ? -11.158 -1.790 30.815 1.00 90.88 81 ARG A CA 1
ATOM 673 C C . ARG A 1 81 ? -11.411 -1.893 29.315 1.00 90.88 81 ARG A C 1
ATOM 675 O O . ARG A 1 81 ? -10.509 -2.278 28.578 1.00 90.88 81 ARG A O 1
ATOM 682 N N . ILE A 1 82 ? -12.605 -1.507 28.869 1.00 91.44 82 ILE A N 1
ATOM 683 C CA . ILE A 1 82 ? -12.975 -1.513 27.448 1.00 91.44 82 ILE A CA 1
ATOM 684 C C . ILE A 1 82 ? -12.097 -0.536 26.658 1.00 91.44 82 ILE A C 1
ATOM 686 O O . ILE A 1 82 ? -11.600 -0.885 25.591 1.00 91.44 82 ILE A O 1
ATOM 690 N N . SER A 1 83 ? -11.852 0.657 27.204 1.00 92.00 83 SER A N 1
ATOM 691 C CA . SER A 1 83 ? -10.973 1.659 26.596 1.00 92.00 83 SER A CA 1
ATOM 692 C C . SER A 1 83 ? -9.535 1.144 26.458 1.00 92.00 83 SER A C 1
ATOM 694 O O . SER A 1 83 ? -8.961 1.203 25.373 1.00 92.00 83 SER A O 1
ATOM 696 N N . LEU A 1 84 ? -8.969 0.539 27.509 1.00 93.69 84 LEU A N 1
ATOM 697 C CA . LEU A 1 84 ? -7.641 -0.083 27.443 1.00 93.69 84 LEU A CA 1
ATOM 698 C C . LEU A 1 84 ? -7.573 -1.187 26.381 1.00 93.69 84 LEU A C 1
ATOM 700 O O . LEU A 1 84 ? -6.608 -1.239 25.620 1.00 93.69 84 LEU A O 1
ATOM 704 N N . LEU A 1 85 ? -8.599 -2.039 26.298 1.00 92.50 85 LEU A N 1
ATOM 705 C CA . LEU A 1 85 ? -8.666 -3.115 25.308 1.00 92.50 85 LEU A CA 1
ATOM 706 C C . LEU A 1 85 ? -8.761 -2.556 23.879 1.00 92.50 85 LEU A C 1
ATOM 708 O O . LEU A 1 85 ? -8.076 -3.052 22.985 1.00 92.50 85 LEU A O 1
ATOM 712 N N . TYR A 1 86 ? -9.526 -1.479 23.679 1.00 92.31 86 TYR A N 1
ATOM 713 C CA . TYR A 1 86 ? -9.608 -0.768 22.404 1.00 92.31 86 TYR A CA 1
ATOM 714 C C . TYR A 1 86 ? -8.246 -0.238 21.954 1.00 92.31 86 TYR A C 1
ATOM 716 O O . TYR A 1 86 ? -7.818 -0.541 20.839 1.00 92.31 86 TYR A O 1
ATOM 724 N N . PHE A 1 87 ? -7.558 0.525 22.813 1.00 92.06 87 PHE A N 1
ATOM 725 C CA . PHE A 1 87 ? -6.253 1.102 22.486 1.00 92.06 87 PHE A CA 1
ATOM 726 C C . PHE A 1 87 ? -5.207 0.018 22.223 1.00 92.06 87 PHE A C 1
ATOM 728 O O . PHE A 1 87 ? -4.469 0.117 21.245 1.00 92.06 87 PHE A O 1
ATOM 735 N N . LEU A 1 88 ? -5.176 -1.037 23.042 1.00 94.19 88 LEU A N 1
ATOM 736 C CA . LEU A 1 88 ? -4.245 -2.148 22.860 1.00 94.19 88 LEU A CA 1
ATOM 737 C C . LEU A 1 88 ? -4.472 -2.856 21.518 1.00 94.19 88 LEU A C 1
ATOM 739 O O . LEU A 1 88 ? -3.531 -3.033 20.746 1.00 94.19 88 LEU A O 1
ATOM 743 N N . GLY A 1 89 ? -5.721 -3.205 21.205 1.00 91.62 89 GLY A N 1
ATOM 744 C CA . GLY A 1 89 ? -6.047 -3.847 19.935 1.00 91.62 89 GLY A CA 1
ATOM 745 C C . GLY A 1 89 ? -5.839 -2.925 18.730 1.00 91.62 89 GLY A C 1
ATOM 746 O O . GLY A 1 89 ? -5.419 -3.398 17.677 1.00 91.62 89 GLY A O 1
ATOM 747 N N . MET A 1 90 ? -6.031 -1.610 18.886 1.00 90.94 90 MET A N 1
ATOM 748 C CA . MET A 1 90 ? -5.766 -0.623 17.835 1.00 90.94 90 MET A CA 1
ATOM 749 C C . MET A 1 90 ? -4.270 -0.552 17.507 1.00 90.94 90 MET A C 1
ATOM 751 O O . MET A 1 90 ? -3.902 -0.634 16.335 1.00 90.94 90 MET A O 1
ATOM 755 N N . VAL A 1 91 ? -3.399 -0.507 18.522 1.00 92.62 91 VAL A N 1
ATOM 756 C CA . VAL A 1 91 ? -1.942 -0.573 18.316 1.00 92.62 91 VAL A CA 1
ATOM 757 C C . VAL A 1 91 ? -1.553 -1.890 17.642 1.00 92.62 91 VAL A C 1
ATOM 759 O O . VAL A 1 91 ? -0.814 -1.875 16.658 1.00 92.62 91 VAL A O 1
ATOM 762 N N . CYS A 1 92 ? -2.091 -3.026 18.101 1.00 91.75 92 CYS A N 1
ATOM 763 C CA . CYS A 1 92 ? -1.846 -4.320 17.461 1.00 91.75 92 CYS A CA 1
ATOM 764 C C . CYS A 1 92 ? -2.296 -4.336 15.992 1.00 91.75 92 CYS A C 1
ATOM 766 O O . CYS A 1 92 ? -1.547 -4.800 15.136 1.00 91.75 92 CYS A O 1
ATOM 768 N N . ALA A 1 93 ? -3.477 -3.799 15.677 1.00 88.75 93 ALA A N 1
ATOM 769 C CA . ALA A 1 93 ? -3.987 -3.723 14.313 1.00 88.75 93 ALA A CA 1
ATOM 770 C C . ALA A 1 93 ? -3.079 -2.870 13.416 1.00 88.75 93 ALA A C 1
ATOM 772 O O . ALA A 1 93 ? -2.726 -3.310 12.323 1.00 88.75 93 ALA A O 1
ATOM 773 N N . ILE A 1 94 ? -2.633 -1.698 13.886 1.00 88.25 94 ILE A N 1
ATOM 774 C CA . ILE A 1 94 ? -1.693 -0.845 13.143 1.00 88.25 94 ILE A CA 1
ATOM 775 C C . ILE A 1 94 ? -0.394 -1.596 12.856 1.00 88.25 94 ILE A C 1
ATOM 777 O O . ILE A 1 94 ? 0.076 -1.572 11.718 1.00 88.25 94 ILE A O 1
ATOM 781 N N . VAL A 1 95 ? 0.173 -2.286 13.849 1.00 89.31 95 VAL A N 1
ATOM 782 C CA . VAL A 1 95 ? 1.417 -3.052 13.682 1.00 89.31 95 VAL A CA 1
ATOM 783 C C . VAL A 1 95 ? 1.222 -4.185 12.674 1.00 89.31 95 VAL A C 1
ATOM 785 O O . VAL A 1 95 ? 2.025 -4.325 11.754 1.00 89.31 95 VAL A O 1
ATOM 788 N N . LEU A 1 96 ? 0.133 -4.950 12.782 1.00 88.75 96 LEU A N 1
ATOM 789 C CA . LEU A 1 96 ? -0.176 -6.043 11.857 1.00 88.75 96 LEU A CA 1
ATOM 790 C C . LEU A 1 96 ? -0.372 -5.548 10.421 1.00 88.75 96 LEU A C 1
ATOM 792 O O . LEU A 1 96 ? 0.191 -6.129 9.495 1.00 88.75 96 LEU A O 1
ATOM 796 N N . ILE A 1 97 ? -1.126 -4.463 10.225 1.00 86.38 97 ILE A N 1
ATOM 797 C CA . ILE A 1 97 ? -1.348 -3.885 8.894 1.00 86.38 97 ILE A CA 1
ATOM 798 C C . ILE A 1 97 ? -0.047 -3.302 8.341 1.00 86.38 97 ILE A C 1
ATOM 800 O O . ILE A 1 97 ? 0.239 -3.486 7.161 1.00 86.38 97 ILE A O 1
ATOM 804 N N . SER A 1 98 ? 0.769 -2.658 9.176 1.00 79.44 98 SER A N 1
ATOM 805 C CA . SER A 1 98 ? 2.082 -2.137 8.777 1.00 79.44 98 SER A CA 1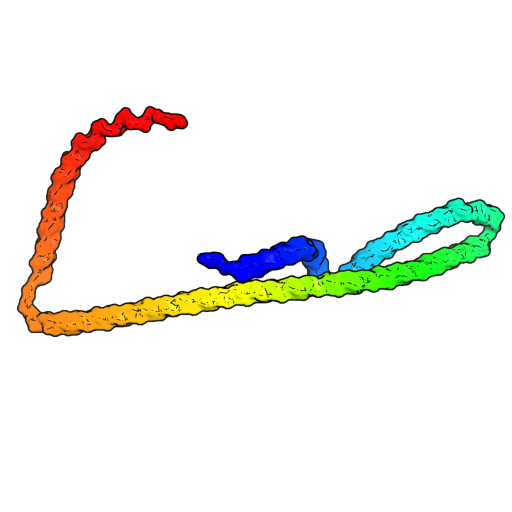
ATOM 806 C C . SER A 1 98 ? 3.006 -3.256 8.299 1.00 79.44 98 SER A C 1
ATOM 808 O O . SER A 1 98 ? 3.593 -3.149 7.225 1.00 79.44 98 SER A O 1
ATOM 810 N N . ILE A 1 99 ? 3.078 -4.366 9.041 1.00 83.69 99 ILE A N 1
ATOM 811 C CA . ILE A 1 99 ? 3.861 -5.548 8.656 1.00 83.69 99 ILE A CA 1
ATOM 812 C C . ILE A 1 99 ? 3.312 -6.156 7.360 1.00 83.69 99 ILE A C 1
ATOM 814 O O . ILE A 1 99 ? 4.068 -6.383 6.417 1.00 83.69 99 ILE A O 1
ATOM 818 N N . ALA A 1 100 ? 1.999 -6.382 7.275 1.00 80.94 100 ALA A N 1
ATOM 819 C CA . ALA A 1 100 ? 1.366 -6.932 6.078 1.00 80.94 100 ALA A CA 1
ATOM 820 C C . ALA A 1 100 ? 1.595 -6.039 4.849 1.00 80.94 100 ALA A C 1
ATOM 822 O O . ALA A 1 100 ? 1.856 -6.532 3.752 1.00 80.94 100 ALA A O 1
ATOM 823 N N . SER A 1 101 ? 1.543 -4.720 5.034 1.00 77.19 101 SER A N 1
ATOM 824 C CA . SER A 1 101 ?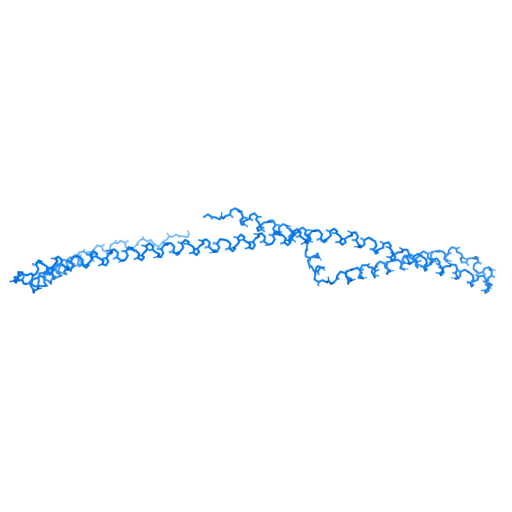 1.812 -3.750 3.980 1.00 77.19 101 SER A CA 1
ATOM 825 C C . SER A 1 101 ? 3.283 -3.732 3.577 1.00 77.19 101 SER A C 1
ATOM 827 O O . SER A 1 101 ? 3.563 -3.570 2.394 1.00 77.19 101 SER A O 1
ATOM 829 N N . TYR A 1 102 ? 4.215 -3.926 4.514 1.00 76.88 102 TYR A N 1
ATOM 830 C CA . TYR A 1 102 ? 5.641 -4.041 4.213 1.00 76.88 102 TYR A CA 1
ATOM 831 C C . TYR A 1 102 ? 5.925 -5.271 3.341 1.00 76.88 102 TYR A C 1
ATOM 833 O O . TYR A 1 102 ? 6.491 -5.129 2.261 1.00 76.88 102 TYR A O 1
ATOM 841 N N . TYR A 1 103 ? 5.426 -6.448 3.735 1.00 75.19 103 TYR A N 1
ATOM 842 C CA . TYR A 1 103 ? 5.553 -7.673 2.933 1.00 75.19 103 TYR A CA 1
ATOM 843 C C . TYR A 1 103 ? 4.886 -7.553 1.561 1.00 75.19 103 TYR A C 1
ATOM 845 O O . TYR A 1 103 ? 5.437 -7.981 0.549 1.00 75.19 103 TYR A O 1
ATOM 853 N N . SER A 1 104 ? 3.692 -6.958 1.514 1.00 73.00 104 SER A N 1
ATOM 854 C CA . SER A 1 104 ? 2.980 -6.734 0.257 1.00 73.00 104 SER A CA 1
ATOM 855 C C . SER A 1 104 ? 3.717 -5.753 -0.655 1.00 73.00 104 SER A C 1
ATOM 857 O O . SER A 1 104 ? 3.626 -5.894 -1.872 1.00 73.00 104 SER A O 1
ATOM 859 N N . TYR A 1 105 ? 4.415 -4.766 -0.089 1.00 68.56 105 TYR A N 1
ATOM 860 C CA . TYR A 1 105 ? 5.204 -3.809 -0.852 1.00 68.56 105 TYR A CA 1
ATOM 861 C C . TYR A 1 105 ? 6.464 -4.451 -1.422 1.00 68.56 105 TYR A C 1
ATOM 863 O O . TYR A 1 105 ? 6.764 -4.219 -2.583 1.00 68.56 105 TYR A O 1
ATOM 871 N N . GLU A 1 106 ? 7.181 -5.259 -0.637 1.00 68.25 106 GLU A N 1
ATOM 872 C CA . GLU A 1 106 ? 8.404 -5.934 -1.091 1.00 68.25 106 GLU A CA 1
ATOM 873 C C . GLU A 1 106 ? 8.126 -6.758 -2.358 1.00 68.25 106 GLU A C 1
ATOM 875 O O . GLU A 1 106 ? 8.818 -6.628 -3.363 1.00 68.25 106 GLU A O 1
ATOM 880 N N . ARG A 1 107 ? 7.012 -7.501 -2.351 1.00 65.88 107 ARG A N 1
ATOM 881 C CA . ARG A 1 107 ? 6.564 -8.294 -3.499 1.00 65.88 107 ARG A CA 1
ATOM 882 C C . ARG A 1 107 ? 6.213 -7.433 -4.716 1.00 65.88 107 ARG A C 1
ATOM 884 O O . ARG A 1 107 ? 6.637 -7.733 -5.824 1.00 65.88 107 ARG A O 1
ATOM 891 N N . ALA A 1 108 ? 5.487 -6.335 -4.508 1.00 64.94 108 ALA A N 1
ATOM 892 C CA . ALA A 1 108 ? 5.153 -5.402 -5.586 1.00 64.94 108 ALA A CA 1
ATOM 893 C C . ALA A 1 108 ? 6.392 -4.660 -6.131 1.00 64.94 108 ALA A C 1
ATOM 895 O O . ALA A 1 108 ? 6.444 -4.297 -7.307 1.00 64.94 108 ALA A O 1
ATOM 896 N N . TYR A 1 109 ? 7.397 -4.429 -5.285 1.00 66.62 109 TYR A N 1
ATOM 897 C CA . TYR A 1 109 ? 8.643 -3.775 -5.660 1.00 66.62 109 TYR A CA 1
ATOM 898 C C . TYR A 1 109 ? 9.499 -4.674 -6.556 1.00 66.62 109 TYR A C 1
ATOM 900 O O . TYR A 1 109 ? 9.983 -4.203 -7.588 1.00 66.62 109 TYR A O 1
ATOM 908 N N . GLU A 1 110 ? 9.632 -5.959 -6.219 1.00 68.69 110 GLU A N 1
ATOM 909 C CA . GLU A 1 110 ? 10.321 -6.949 -7.059 1.00 68.69 110 GLU A CA 1
ATOM 910 C C . GLU A 1 110 ? 9.712 -7.020 -8.469 1.00 68.69 110 GLU A C 1
ATOM 912 O O . GLU A 1 110 ? 10.437 -6.926 -9.465 1.00 68.69 110 GLU A O 1
ATOM 917 N N . ASP A 1 111 ? 8.380 -7.067 -8.562 1.00 65.31 111 ASP A N 1
ATOM 918 C CA . ASP A 1 111 ? 7.665 -7.083 -9.844 1.00 65.31 111 ASP A CA 1
ATOM 919 C C . ASP A 1 111 ? 7.919 -5.801 -10.664 1.00 65.31 111 ASP A C 1
ATOM 921 O O . ASP A 1 111 ? 8.106 -5.845 -11.886 1.00 65.31 111 ASP A O 1
ATOM 925 N N . SER A 1 112 ? 8.002 -4.644 -9.994 1.00 65.31 112 SER A N 1
ATOM 926 C CA . SER A 1 112 ? 8.288 -3.356 -10.641 1.00 65.31 112 SER A CA 1
ATOM 927 C C . SER A 1 112 ? 9.715 -3.263 -11.205 1.00 65.31 112 SER A C 1
ATOM 929 O O . SER A 1 112 ? 9.932 -2.661 -12.262 1.00 65.31 112 SER A O 1
ATOM 931 N N . LEU A 1 113 ? 10.693 -3.888 -10.538 1.00 72.25 113 LEU A N 1
ATOM 932 C CA . LEU A 1 113 ? 12.088 -3.900 -10.976 1.00 72.25 113 LEU A CA 1
ATOM 933 C C . LEU A 1 113 ? 12.248 -4.750 -12.242 1.00 72.25 113 LEU A C 1
ATOM 935 O O . LEU A 1 113 ? 12.838 -4.297 -13.225 1.00 72.25 113 LEU A O 1
ATOM 939 N N . LEU A 1 114 ? 11.624 -5.932 -12.250 1.00 73.69 114 LEU A N 1
ATOM 940 C CA . LEU A 1 114 ? 11.597 -6.836 -13.399 1.00 73.69 114 LEU A CA 1
ATOM 941 C C . LEU A 1 114 ? 10.954 -6.177 -14.631 1.00 73.69 114 LEU A C 1
ATOM 943 O O . LEU A 1 114 ? 11.420 -6.356 -15.761 1.00 73.69 114 LEU A O 1
ATOM 947 N N . TYR A 1 115 ? 9.902 -5.378 -14.426 1.00 68.56 115 TYR A N 1
ATOM 948 C CA . TYR A 1 115 ? 9.282 -4.599 -15.497 1.00 68.56 115 TYR A CA 1
ATOM 949 C C . TYR A 1 115 ? 10.258 -3.586 -16.110 1.00 68.56 115 TYR A C 1
ATOM 951 O O . TYR A 1 115 ? 10.366 -3.488 -17.338 1.00 68.56 115 TYR A O 1
ATOM 959 N N . ARG A 1 116 ? 11.014 -2.864 -15.272 1.00 68.88 116 ARG A N 1
ATOM 960 C CA . ARG A 1 116 ? 11.984 -1.859 -15.726 1.00 68.88 116 ARG A CA 1
ATOM 961 C C . ARG A 1 116 ? 13.111 -2.482 -16.547 1.00 68.88 116 ARG A C 1
ATOM 963 O O . ARG A 1 116 ? 13.432 -1.965 -17.615 1.00 68.88 116 ARG A O 1
ATOM 970 N N . GLU A 1 117 ? 13.643 -3.620 -16.110 1.00 79.06 117 GLU A N 1
ATOM 971 C CA . GLU A 1 117 ? 14.674 -4.360 -16.849 1.00 79.06 117 GLU A CA 1
ATOM 972 C C . GLU A 1 117 ? 14.186 -4.796 -18.238 1.00 79.06 117 GLU A C 1
ATOM 974 O O . GLU A 1 117 ? 14.878 -4.610 -19.244 1.00 79.06 117 GLU A O 1
ATOM 979 N N . ARG A 1 118 ? 12.960 -5.329 -18.331 1.00 73.00 118 ARG A N 1
ATOM 980 C CA . ARG A 1 118 ? 12.383 -5.732 -19.624 1.00 73.00 118 ARG A CA 1
ATOM 981 C C . ARG A 1 118 ? 12.098 -4.538 -20.537 1.00 73.00 118 ARG A C 1
ATOM 983 O O . ARG A 1 118 ? 12.264 -4.651 -21.755 1.00 73.00 118 ARG A O 1
ATOM 990 N N . LEU A 1 119 ? 11.721 -3.391 -19.973 1.00 76.56 119 LEU A N 1
ATOM 991 C CA . LEU A 1 119 ? 11.539 -2.151 -20.726 1.00 76.56 119 LEU A CA 1
ATOM 992 C C . LEU A 1 119 ? 12.871 -1.608 -21.270 1.00 76.56 119 LEU A C 1
ATOM 994 O O . LEU A 1 119 ? 12.952 -1.222 -22.438 1.00 76.56 119 LEU A O 1
ATOM 998 N N . GLU A 1 120 ? 13.932 -1.615 -20.464 1.00 75.88 120 GLU A N 1
ATOM 999 C CA . GLU A 1 120 ? 15.273 -1.213 -20.903 1.00 75.88 120 GLU A CA 1
ATOM 1000 C C . GLU A 1 120 ? 15.802 -2.131 -22.012 1.00 75.88 120 GLU A C 1
ATOM 1002 O O . GLU A 1 120 ? 16.297 -1.647 -23.035 1.00 75.88 120 GLU A O 1
ATOM 1007 N N . ALA A 1 121 ? 15.608 -3.447 -21.884 1.00 78.00 121 ALA A N 1
ATOM 1008 C CA . ALA A 1 121 ? 15.963 -4.409 -22.926 1.00 78.00 121 ALA A CA 1
ATOM 1009 C C . ALA A 1 121 ? 15.244 -4.116 -24.259 1.00 78.00 121 ALA A C 1
ATOM 1011 O O . ALA A 1 121 ? 15.852 -4.187 -25.334 1.00 78.00 121 ALA A O 1
ATOM 1012 N N . LEU A 1 122 ? 13.965 -3.725 -24.207 1.00 77.25 122 LEU A N 1
ATOM 1013 C CA . LEU A 1 122 ? 13.209 -3.281 -25.380 1.00 77.25 122 LEU A CA 1
ATOM 1014 C C . LEU A 1 122 ? 13.782 -2.011 -26.010 1.00 77.25 122 LEU A C 1
ATOM 1016 O O . LEU A 1 122 ? 13.915 -1.938 -27.239 1.00 77.25 122 LEU A O 1
ATOM 1020 N N . LEU A 1 123 ? 14.112 -1.011 -25.190 1.00 75.62 123 LEU A N 1
ATOM 1021 C CA . LEU A 1 123 ? 14.688 0.246 -25.660 1.00 75.62 123 LEU A CA 1
ATOM 1022 C C . LEU A 1 123 ? 16.028 0.001 -26.350 1.00 75.62 123 LEU A C 1
ATOM 1024 O O . LEU A 1 123 ? 16.213 0.472 -27.474 1.00 75.62 123 LEU A O 1
ATOM 1028 N N . LEU A 1 124 ? 16.909 -0.807 -25.759 1.00 77.56 124 LEU A N 1
ATOM 1029 C CA . LEU A 1 124 ? 18.194 -1.179 -26.354 1.00 77.56 124 LEU A CA 1
ATOM 1030 C C . LEU A 1 124 ? 18.027 -1.924 -27.682 1.00 77.56 124 LEU A C 1
ATOM 1032 O O . LEU A 1 124 ? 18.694 -1.611 -28.670 1.00 77.56 124 LEU A O 1
ATOM 1036 N N . LEU A 1 125 ? 17.084 -2.865 -27.759 1.00 77.69 125 LEU A N 1
ATOM 1037 C CA . LEU A 1 125 ? 16.797 -3.575 -29.006 1.00 77.69 125 LEU A CA 1
ATOM 1038 C C . LEU A 1 125 ? 16.245 -2.630 -30.091 1.00 77.69 125 LEU A C 1
ATOM 1040 O O . LEU A 1 125 ? 16.477 -2.827 -31.289 1.00 77.69 125 LEU A O 1
ATOM 1044 N N . SER A 1 126 ? 15.521 -1.584 -29.686 1.00 72.62 126 SER A N 1
ATOM 1045 C CA . SER A 1 126 ? 15.005 -0.561 -30.597 1.00 72.62 126 SER A CA 1
ATOM 1046 C C . SER A 1 126 ? 16.103 0.373 -31.126 1.00 72.62 126 SER A C 1
ATOM 1048 O O . SER A 1 126 ? 16.122 0.677 -32.325 1.00 72.62 126 SER A O 1
ATOM 1050 N N . THR A 1 127 ? 17.044 0.788 -30.271 1.00 73.56 127 THR A N 1
ATOM 1051 C CA . THR A 1 127 ? 18.138 1.701 -30.624 1.00 73.56 127 THR A CA 1
ATOM 1052 C C . THR A 1 127 ? 19.220 0.990 -31.432 1.00 73.56 127 THR A C 1
ATOM 1054 O O . THR A 1 127 ? 19.644 1.529 -32.453 1.00 73.56 127 THR A O 1
ATOM 1057 N N . ALA A 1 128 ? 19.575 -0.252 -31.086 1.00 76.31 128 ALA A N 1
ATOM 1058 C CA . ALA A 1 128 ? 20.524 -1.077 -31.842 1.00 76.31 128 ALA A CA 1
ATOM 1059 C C . ALA A 1 128 ? 20.058 -1.340 -33.286 1.00 76.31 128 ALA A C 1
ATOM 1061 O O . ALA A 1 128 ? 20.831 -1.297 -34.241 1.00 76.31 128 ALA A O 1
ATOM 1062 N N . LYS A 1 129 ? 18.753 -1.539 -33.490 1.00 69.31 129 LYS A N 1
ATOM 1063 C CA . LYS A 1 129 ? 18.189 -1.627 -34.844 1.00 69.31 129 LYS A CA 1
ATOM 1064 C C . LYS A 1 129 ? 18.250 -0.317 -35.608 1.00 69.31 129 LYS A C 1
ATOM 1066 O O . LYS A 1 129 ? 18.414 -0.316 -36.830 1.00 69.31 129 LYS A O 1
ATOM 1071 N N . ARG A 1 130 ? 18.022 0.798 -34.913 1.00 67.31 130 ARG A N 1
ATOM 1072 C CA . ARG A 1 130 ? 18.083 2.130 -35.511 1.00 67.31 130 ARG A CA 1
ATOM 1073 C C . ARG A 1 130 ? 19.509 2.393 -36.007 1.00 67.31 130 ARG A C 1
ATOM 1075 O O . ARG A 1 130 ? 19.658 2.772 -37.165 1.00 67.31 130 ARG A O 1
ATOM 1082 N N . THR A 1 131 ? 20.531 2.102 -35.203 1.00 68.50 131 THR A N 1
ATOM 1083 C CA . THR A 1 131 ? 21.944 2.247 -35.595 1.00 68.50 131 THR A CA 1
ATOM 1084 C C . THR A 1 131 ? 22.338 1.299 -36.730 1.00 68.50 131 THR A C 1
ATOM 1086 O O . THR A 1 131 ? 22.958 1.739 -37.696 1.00 68.50 131 THR A O 1
ATOM 1089 N N . GLU A 1 132 ? 21.897 0.036 -36.713 1.00 73.12 132 GLU A N 1
ATOM 1090 C CA . GLU A 1 132 ? 22.134 -0.888 -37.832 1.00 73.12 132 GLU A CA 1
ATOM 1091 C C . GLU A 1 132 ? 21.520 -0.410 -39.155 1.00 73.12 132 GLU A C 1
ATOM 1093 O O . GLU A 1 132 ? 22.129 -0.569 -40.216 1.00 73.12 132 GLU A O 1
ATOM 1098 N N . LYS A 1 133 ? 20.314 0.171 -39.120 1.00 67.62 133 LYS A N 1
ATOM 1099 C CA . LYS A 1 133 ? 19.683 0.743 -40.318 1.00 67.62 133 LYS A CA 1
ATOM 1100 C C . LYS A 1 133 ? 20.487 1.913 -40.874 1.00 67.62 133 LYS A C 1
ATOM 1102 O O . LYS A 1 133 ? 20.655 1.979 -42.090 1.00 67.62 133 LYS A O 1
ATOM 1107 N N . PHE A 1 134 ? 20.980 2.799 -40.009 1.00 67.00 134 PHE A N 1
ATOM 1108 C CA . PHE A 1 134 ? 21.852 3.898 -40.425 1.00 67.00 134 PHE A CA 1
ATOM 1109 C C . PHE A 1 134 ? 23.137 3.368 -41.068 1.00 67.00 134 PHE A C 1
ATOM 1111 O O . PHE A 1 134 ? 23.429 3.745 -42.198 1.00 67.00 134 PHE A O 1
ATOM 1118 N N . ARG A 1 135 ? 23.800 2.384 -40.445 1.00 72.19 135 ARG A N 1
ATOM 1119 C CA . ARG A 1 135 ? 25.011 1.748 -40.992 1.00 72.19 135 ARG A CA 1
ATOM 1120 C C . ARG A 1 135 ? 24.787 1.126 -42.375 1.00 72.19 135 ARG A C 1
ATOM 1122 O O . ARG A 1 135 ? 25.603 1.287 -43.276 1.00 72.19 135 ARG A O 1
ATOM 1129 N N . LYS A 1 136 ? 23.667 0.420 -42.573 1.00 76.44 136 LYS A N 1
ATOM 1130 C CA . LYS A 1 136 ? 23.321 -0.180 -43.878 1.00 76.44 136 LYS A CA 1
ATOM 1131 C C . LYS A 1 136 ? 23.000 0.871 -44.942 1.00 76.44 136 LYS A C 1
ATOM 1133 O O . LYS A 1 136 ? 23.223 0.613 -46.121 1.00 76.44 136 LYS A O 1
ATOM 1138 N N . LYS A 1 137 ? 22.444 2.021 -44.552 1.00 73.31 137 LYS A N 1
ATOM 1139 C CA . LYS A 1 137 ? 22.172 3.135 -45.468 1.00 73.31 137 LYS A CA 1
ATOM 1140 C C . LYS A 1 137 ? 23.474 3.812 -45.895 1.00 73.31 137 LYS A C 1
ATOM 1142 O O . LYS A 1 137 ? 23.707 3.945 -47.086 1.00 73.31 137 LYS A O 1
ATOM 1147 N N . GLU A 1 138 ? 24.355 4.090 -44.943 1.00 74.94 138 GLU A N 1
ATOM 1148 C CA . GLU A 1 138 ? 25.679 4.669 -45.185 1.00 74.94 138 GLU A CA 1
ATOM 1149 C C . GLU A 1 138 ? 26.541 3.782 -46.098 1.00 74.94 138 GLU A C 1
ATOM 1151 O O . GLU A 1 138 ? 27.131 4.261 -47.060 1.00 74.94 138 GLU A O 1
ATOM 1156 N N . GLN A 1 139 ? 26.527 2.459 -45.894 1.00 78.81 139 GLN A N 1
ATOM 1157 C CA . GLN A 1 139 ? 27.193 1.521 -46.807 1.00 78.81 139 GLN A CA 1
ATOM 1158 C C . GLN A 1 139 ? 26.640 1.585 -48.237 1.00 78.81 139 GLN A C 1
ATOM 1160 O O . GLN A 1 139 ? 27.413 1.545 -49.191 1.00 78.81 139 GLN A O 1
ATOM 1165 N N . LYS A 1 140 ? 25.316 1.682 -48.403 1.00 79.12 140 LYS A N 1
ATOM 1166 C CA . LYS A 1 140 ? 24.699 1.817 -49.731 1.00 79.12 140 LYS A CA 1
ATOM 1167 C C . LYS A 1 140 ? 25.072 3.142 -50.385 1.00 79.12 140 LYS A C 1
ATOM 1169 O O . LYS A 1 140 ? 25.418 3.142 -51.561 1.00 79.12 140 LYS A O 1
ATOM 1174 N N . ASP A 1 141 ? 25.037 4.232 -49.628 1.00 83.31 141 ASP A N 1
ATOM 1175 C CA . ASP A 1 141 ? 25.379 5.565 -50.119 1.00 83.31 141 ASP A CA 1
ATOM 1176 C C . ASP A 1 141 ? 26.856 5.620 -50.557 1.00 83.31 141 ASP A C 1
ATOM 1178 O O . ASP A 1 141 ? 27.145 6.117 -51.644 1.00 83.31 141 ASP A O 1
ATOM 1182 N N . ASN A 1 142 ? 27.767 4.984 -49.809 1.00 88.12 142 ASN A N 1
ATOM 1183 C CA . ASN A 1 142 ? 29.184 4.855 -50.174 1.00 88.12 142 ASN A CA 1
ATOM 1184 C C . ASN A 1 142 ? 29.401 4.031 -51.455 1.00 88.12 142 ASN A C 1
ATOM 1186 O O . ASN A 1 142 ? 30.204 4.410 -52.305 1.00 88.12 142 ASN A O 1
ATOM 1190 N N . ILE A 1 143 ? 28.678 2.919 -51.634 1.00 88.06 143 ILE A N 1
ATOM 1191 C CA . ILE A 1 143 ? 28.757 2.112 -52.867 1.00 88.06 143 ILE A CA 1
ATOM 1192 C C . ILE A 1 143 ? 28.248 2.917 -54.070 1.00 88.06 143 ILE A C 1
ATOM 1194 O O . ILE A 1 143 ? 28.849 2.880 -55.142 1.00 88.06 143 ILE A O 1
ATOM 1198 N N . VAL A 1 144 ? 27.157 3.668 -53.896 1.00 86.88 144 VAL A N 1
ATOM 1199 C CA . VAL A 1 144 ? 26.595 4.526 -54.948 1.00 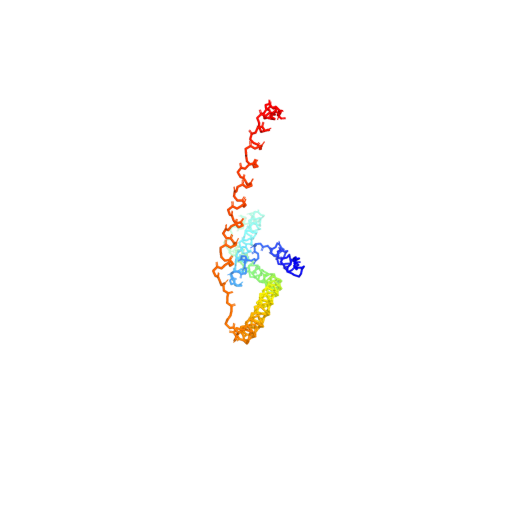86.88 144 VAL A CA 1
ATOM 1200 C C . VAL A 1 144 ? 27.543 5.676 -55.292 1.00 86.88 144 VAL A C 1
ATOM 1202 O O . VAL A 1 144 ? 27.685 6.001 -56.469 1.00 86.88 144 VAL A O 1
ATOM 1205 N N . GLN A 1 145 ? 28.200 6.285 -54.301 1.00 85.75 145 GLN A N 1
ATOM 1206 C CA . GLN A 1 145 ? 29.216 7.314 -54.534 1.00 85.75 145 GLN A CA 1
ATOM 1207 C C . GLN A 1 145 ? 30.404 6.754 -55.314 1.00 85.75 145 GLN A C 1
ATOM 1209 O O . GLN A 1 145 ? 30.742 7.303 -56.358 1.00 85.75 145 GLN A O 1
ATOM 1214 N N . LYS A 1 146 ? 30.942 5.607 -54.895 1.00 89.50 146 LYS A N 1
ATOM 1215 C CA . LYS A 1 146 ? 32.045 4.946 -55.596 1.00 89.50 146 LYS A CA 1
ATOM 1216 C C . LYS A 1 146 ? 31.691 4.597 -57.048 1.00 89.50 146 LYS A C 1
ATOM 1218 O O . LYS A 1 146 ? 32.457 4.887 -57.956 1.00 89.50 146 LYS A O 1
ATOM 1223 N N . ALA A 1 147 ? 30.491 4.068 -57.295 1.00 87.38 147 ALA A N 1
ATOM 1224 C CA . ALA A 1 147 ? 30.022 3.785 -58.654 1.00 87.38 147 ALA A CA 1
ATOM 1225 C C . ALA A 1 147 ? 29.853 5.057 -59.512 1.00 87.38 147 ALA A C 1
ATOM 1227 O O . ALA A 1 147 ? 30.046 5.020 -60.727 1.00 87.38 147 ALA A O 1
ATOM 1228 N N . ARG A 1 148 ? 29.488 6.197 -58.902 1.00 85.25 148 ARG A N 1
ATOM 1229 C CA . ARG A 1 148 ? 29.424 7.494 -59.597 1.00 85.25 148 ARG A CA 1
ATOM 1230 C C . ARG A 1 148 ? 30.809 8.024 -59.947 1.00 85.25 148 ARG A C 1
ATOM 1232 O O . ARG A 1 148 ? 30.957 8.565 -61.038 1.00 85.25 148 ARG A O 1
ATOM 1239 N N . GLU A 1 149 ? 31.782 7.876 -59.055 1.00 88.38 149 GLU A N 1
ATOM 1240 C CA . GLU A 1 149 ? 33.179 8.249 -59.304 1.00 88.38 149 GLU A CA 1
ATOM 1241 C C . GLU A 1 149 ? 33.766 7.404 -60.439 1.00 88.38 149 GLU A C 1
ATOM 1243 O O . GLU A 1 149 ? 34.244 7.961 -61.422 1.00 88.38 149 GLU A O 1
ATOM 1248 N N . GLU A 1 150 ? 33.598 6.080 -60.389 1.00 84.81 150 GLU A N 1
ATOM 1249 C CA . GLU A 1 150 ? 34.023 5.169 -61.461 1.00 84.81 150 GLU A CA 1
ATOM 1250 C C . GLU A 1 150 ? 33.356 5.523 -62.804 1.00 84.81 150 GLU A C 1
ATOM 1252 O O . GLU A 1 150 ? 34.018 5.603 -63.838 1.00 84.81 150 GLU A O 1
ATOM 1257 N N . ALA A 1 151 ? 32.052 5.820 -62.811 1.00 82.25 151 ALA A N 1
ATOM 1258 C CA . ALA A 1 151 ? 31.357 6.255 -64.022 1.00 82.25 151 ALA A CA 1
ATOM 1259 C C . ALA A 1 151 ? 31.863 7.613 -64.540 1.00 82.25 151 ALA A C 1
ATOM 1261 O O . ALA A 1 151 ? 31.978 7.804 -65.752 1.00 82.25 151 ALA A O 1
ATOM 1262 N N . GLN A 1 152 ? 32.176 8.560 -63.651 1.00 83.75 152 GLN A N 1
ATOM 1263 C CA . GLN A 1 152 ? 32.768 9.843 -64.030 1.00 83.75 152 GLN A CA 1
ATOM 1264 C C . GLN A 1 152 ? 34.158 9.654 -64.630 1.00 83.75 152 GLN A C 1
ATOM 1266 O O . GLN A 1 152 ? 34.445 10.257 -65.661 1.00 83.75 152 GLN A O 1
ATOM 1271 N N . GLU A 1 153 ? 34.990 8.796 -64.044 1.00 85.75 153 GLU A N 1
ATOM 1272 C CA . GLU A 1 153 ? 36.311 8.461 -64.569 1.00 85.75 153 GLU A CA 1
ATOM 1273 C C . GLU A 1 153 ? 36.222 7.813 -65.950 1.00 85.75 153 GLU A C 1
ATOM 1275 O O . GLU A 1 153 ? 36.926 8.243 -66.863 1.00 85.75 153 GLU A O 1
ATOM 1280 N N . VAL A 1 154 ? 35.305 6.860 -66.145 1.00 82.12 154 VAL A N 1
ATOM 1281 C CA . VAL A 1 154 ? 35.055 6.224 -67.447 1.00 82.12 154 VAL A CA 1
ATOM 1282 C C . VAL A 1 154 ? 34.576 7.246 -68.478 1.00 82.12 154 VAL A C 1
ATOM 1284 O O . VAL A 1 154 ? 35.080 7.273 -69.598 1.00 82.12 154 VAL A O 1
ATOM 1287 N N . VAL A 1 155 ? 33.657 8.148 -68.120 1.00 81.81 155 VAL A N 1
ATOM 1288 C CA . VAL A 1 155 ? 33.215 9.233 -69.015 1.00 81.81 155 VAL A CA 1
ATOM 1289 C C . VAL A 1 155 ? 34.375 10.170 -69.359 1.00 81.81 155 VAL A C 1
ATOM 1291 O O . VAL A 1 155 ? 34.493 10.631 -70.496 1.00 81.81 155 VAL A O 1
ATOM 1294 N N . LEU A 1 156 ? 35.258 10.450 -68.404 1.00 82.06 156 LEU A N 1
ATOM 1295 C CA . LEU A 1 156 ? 36.422 11.310 -68.597 1.00 82.06 156 LEU A CA 1
ATOM 1296 C C . LEU A 1 156 ? 37.485 10.622 -69.469 1.00 82.06 156 LEU A C 1
ATOM 1298 O O . LEU A 1 156 ? 38.104 11.281 -70.307 1.00 82.06 156 LEU A O 1
ATOM 1302 N N . GLN A 1 157 ? 37.648 9.303 -69.341 1.00 78.25 157 GLN A N 1
ATOM 1303 C CA . GLN A 1 157 ? 38.455 8.471 -70.234 1.00 78.25 157 GLN A CA 1
ATOM 1304 C C . GLN A 1 157 ? 37.871 8.453 -71.649 1.00 78.25 157 GLN A C 1
ATOM 1306 O O . GLN A 1 157 ? 38.581 8.816 -72.582 1.00 78.25 157 GLN A O 1
ATOM 1311 N N . MET A 1 158 ? 36.571 8.189 -71.810 1.00 72.81 158 MET A N 1
ATOM 1312 C CA . MET A 1 158 ? 35.895 8.246 -73.112 1.00 72.81 158 MET A CA 1
ATOM 1313 C C . MET A 1 158 ? 35.976 9.635 -73.749 1.00 72.81 158 MET A C 1
ATOM 1315 O O . MET A 1 158 ? 36.122 9.747 -74.960 1.00 72.81 158 MET A O 1
ATOM 1319 N N . LYS A 1 159 ? 35.927 10.715 -72.961 1.00 74.88 159 LYS A N 1
ATOM 1320 C CA . LYS A 1 159 ? 36.113 12.082 -73.467 1.00 74.88 159 LYS A CA 1
ATOM 1321 C C . LYS A 1 159 ? 37.552 12.336 -73.919 1.00 74.88 159 LYS A C 1
ATOM 1323 O O . LYS A 1 159 ? 37.755 13.023 -74.913 1.00 74.88 159 LYS A O 1
ATOM 1328 N N . LYS A 1 160 ? 38.548 11.787 -73.217 1.00 71.75 160 LYS A N 1
ATOM 1329 C CA . LYS A 1 160 ? 39.963 11.855 -73.617 1.00 71.75 160 LYS A CA 1
ATOM 1330 C C . LYS A 1 160 ? 40.244 11.009 -74.862 1.00 71.75 160 LYS A C 1
ATOM 1332 O O . LYS A 1 160 ? 41.010 11.441 -75.713 1.00 71.75 160 LYS A O 1
ATOM 1337 N N . GLU A 1 161 ? 39.636 9.835 -74.984 1.00 64.12 161 GLU A N 1
ATOM 1338 C CA . GLU A 1 161 ? 39.755 8.954 -76.152 1.00 64.12 161 GLU A CA 1
ATOM 1339 C C . GLU A 1 161 ? 38.984 9.493 -77.360 1.00 64.12 161 GLU A C 1
ATOM 1341 O O . GLU A 1 161 ? 39.521 9.520 -78.463 1.00 64.12 161 GLU A O 1
ATOM 1346 N N . GLY A 1 162 ? 37.783 10.031 -77.145 1.00 58.50 162 GLY A N 1
ATOM 1347 C CA . GLY A 1 162 ? 37.018 10.773 -78.145 1.00 58.50 162 GLY A CA 1
ATOM 1348 C C . GLY A 1 162 ? 37.766 12.011 -78.635 1.00 58.50 162 GLY A C 1
ATOM 1349 O O . GLY A 1 162 ? 37.898 12.197 -79.833 1.00 58.50 162 GLY A O 1
ATOM 1350 N N . ALA A 1 163 ? 38.381 12.790 -77.738 1.00 56.66 163 ALA A N 1
ATOM 1351 C CA . ALA A 1 163 ? 39.233 13.919 -78.124 1.00 56.66 163 ALA A CA 1
ATOM 1352 C C . ALA A 1 163 ? 40.504 13.495 -78.890 1.00 56.66 163 ALA A C 1
ATOM 1354 O O . ALA A 1 163 ? 41.008 14.267 -79.700 1.00 56.66 163 ALA A O 1
ATOM 1355 N N . LYS A 1 164 ? 41.022 12.278 -78.661 1.00 51.44 164 LYS A N 1
ATOM 1356 C CA . LYS A 1 164 ? 42.113 11.694 -79.465 1.00 51.44 164 LYS A CA 1
ATOM 1357 C C . LYS A 1 164 ? 41.634 11.250 -80.852 1.00 51.44 164 LYS A C 1
ATOM 1359 O O . LYS A 1 164 ? 42.398 11.355 -81.805 1.00 51.44 164 LYS A O 1
ATOM 1364 N N . LEU A 1 165 ? 40.394 10.775 -80.966 1.00 52.19 165 LEU A N 1
ATOM 1365 C CA . LEU A 1 165 ? 39.748 10.405 -82.232 1.00 52.19 165 LEU A CA 1
ATOM 1366 C C . LEU A 1 165 ? 39.272 11.638 -83.031 1.00 52.19 165 LEU A C 1
ATOM 1368 O O . LEU A 1 165 ? 39.272 11.602 -84.258 1.00 52.19 165 LEU A O 1
ATOM 1372 N N . ASP A 1 166 ? 38.958 12.745 -82.353 1.00 45.22 166 ASP A N 1
ATOM 1373 C CA . ASP A 1 166 ? 38.502 14.017 -82.937 1.00 45.22 166 ASP A CA 1
ATOM 1374 C C . ASP A 1 166 ? 39.647 14.917 -83.462 1.00 45.22 166 ASP A C 1
ATOM 1376 O O . ASP A 1 166 ? 39.401 16.044 -83.892 1.00 45.22 166 ASP A O 1
ATOM 1380 N N . LEU A 1 167 ? 40.902 14.437 -83.504 1.00 49.31 167 LEU A N 1
ATOM 138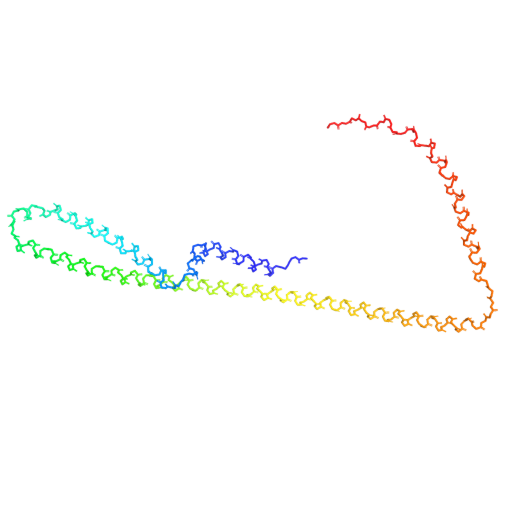1 C CA . LEU A 1 167 ? 41.998 15.128 -84.211 1.00 49.31 167 LEU A CA 1
ATOM 1382 C C . LEU A 1 167 ? 41.948 14.966 -85.749 1.00 49.31 167 LEU A C 1
ATOM 1384 O O . LEU A 1 167 ? 42.814 15.490 -86.448 1.00 49.31 167 LEU A O 1
ATOM 1388 N N . ALA A 1 168 ? 40.931 14.292 -86.293 1.00 43.81 168 ALA A N 1
ATOM 1389 C CA . ALA A 1 168 ? 40.647 14.242 -87.726 1.00 43.81 168 ALA A CA 1
ATOM 1390 C C . ALA A 1 168 ? 39.438 15.143 -88.059 1.00 43.81 168 ALA A C 1
ATOM 1392 O O . ALA A 1 168 ? 38.320 14.847 -87.629 1.00 43.81 168 ALA A O 1
ATOM 1393 N N . PRO A 1 169 ? 39.596 16.235 -88.832 1.00 49.12 169 PRO A N 1
ATOM 1394 C CA . PRO A 1 169 ? 38.485 17.122 -89.129 1.00 49.12 169 PRO A CA 1
ATOM 1395 C C . PRO A 1 169 ? 37.689 16.547 -90.296 1.00 49.12 169 PRO A C 1
ATOM 1397 O O . PRO A 1 169 ? 37.941 16.922 -91.431 1.00 49.12 169 PRO A O 1
ATOM 1400 N N . LEU A 1 170 ? 36.717 15.660 -90.065 1.00 40.03 170 LEU A N 1
ATOM 1401 C CA . LEU A 1 170 ? 35.773 15.293 -91.125 1.00 40.03 170 LEU A CA 1
ATOM 1402 C C . LEU A 1 170 ? 34.333 15.097 -90.620 1.00 40.03 170 LEU A C 1
ATOM 1404 O O . LEU A 1 170 ? 33.963 14.089 -90.035 1.00 40.03 170 LEU A O 1
ATOM 1408 N N . TYR A 1 171 ? 33.515 16.080 -91.006 1.00 41.38 171 TYR A N 1
ATOM 1409 C CA . TYR A 1 171 ? 32.229 15.882 -91.677 1.00 41.38 171 TYR A CA 1
ATOM 1410 C C . TYR A 1 171 ? 30.998 15.444 -90.842 1.00 41.38 171 TYR A C 1
ATOM 1412 O O . TYR A 1 171 ? 30.748 14.282 -90.543 1.00 41.38 171 TYR A O 1
ATOM 1420 N N . THR A 1 172 ? 30.111 16.433 -90.655 1.00 51.22 172 THR A N 1
ATOM 1421 C CA . THR A 1 172 ? 28.630 16.346 -90.623 1.00 51.22 172 THR A CA 1
ATOM 1422 C C . THR A 1 172 ? 27.893 15.877 -89.359 1.00 51.22 172 THR A C 1
ATOM 1424 O O . THR A 1 172 ? 27.092 14.941 -89.348 1.00 51.22 172 THR A O 1
ATOM 1427 N N . ARG A 1 173 ? 27.950 16.718 -88.318 1.00 52.09 173 ARG A N 1
ATOM 1428 C CA . ARG A 1 173 ? 26.868 16.819 -87.310 1.00 52.09 173 ARG A CA 1
ATOM 1429 C C . ARG A 1 173 ? 25.518 17.237 -87.933 1.00 52.09 173 ARG A C 1
ATOM 1431 O O . ARG A 1 173 ? 24.462 16.906 -87.395 1.00 52.09 173 ARG A O 1
ATOM 1438 N N . SER A 1 174 ? 25.543 17.928 -89.075 1.00 55.22 174 SER A N 1
ATOM 1439 C CA . SER A 1 174 ? 24.363 18.382 -89.826 1.00 55.22 174 SER A CA 1
ATOM 1440 C C . SER A 1 174 ? 23.619 17.246 -90.546 1.00 55.22 174 SER A C 1
ATOM 1442 O O . SER A 1 174 ? 22.388 17.229 -90.521 1.00 55.22 174 SER A O 1
ATOM 1444 N N . GLU A 1 175 ? 24.317 16.250 -91.107 1.00 56.56 175 GLU A N 1
ATOM 1445 C CA . GLU A 1 175 ? 23.673 15.147 -91.842 1.00 56.56 175 GLU A CA 1
ATOM 1446 C C . GLU A 1 175 ? 22.981 14.135 -90.924 1.00 56.56 175 GLU A C 1
ATOM 1448 O O . GLU A 1 175 ? 21.898 13.651 -91.254 1.00 56.56 175 GLU A O 1
ATOM 1453 N N . ARG A 1 176 ? 23.520 13.859 -89.726 1.00 57.66 176 ARG A N 1
ATOM 1454 C CA . ARG A 1 176 ? 22.840 12.977 -88.753 1.00 57.66 176 ARG A CA 1
ATOM 1455 C C . ARG A 1 176 ? 21.540 13.585 -88.232 1.00 57.66 176 ARG A C 1
ATOM 1457 O O . ARG A 1 176 ? 20.555 12.867 -88.073 1.00 57.66 176 ARG A O 1
ATOM 1464 N N . LEU A 1 177 ? 21.507 14.902 -88.020 1.00 61.19 177 LEU A N 1
ATOM 1465 C CA . LEU A 1 177 ? 20.287 15.623 -87.643 1.00 61.19 177 LEU A CA 1
ATOM 1466 C C . LEU A 1 177 ? 19.266 15.661 -88.790 1.00 61.19 177 LEU A C 1
ATOM 1468 O O . LEU A 1 177 ? 18.072 15.498 -88.537 1.00 61.19 177 LEU A O 1
ATOM 1472 N N . ALA A 1 178 ? 19.716 15.794 -90.042 1.00 60.47 178 ALA A N 1
ATOM 1473 C CA . ALA A 1 178 ? 18.849 15.702 -91.218 1.00 60.47 178 ALA A CA 1
ATOM 1474 C C . ALA A 1 178 ? 18.288 14.280 -91.418 1.00 60.47 178 ALA A C 1
ATOM 1476 O O . ALA A 1 178 ? 17.097 14.124 -91.688 1.00 60.47 178 ALA A O 1
ATOM 1477 N N . LYS A 1 179 ? 19.098 13.234 -91.201 1.00 58.75 179 LYS A N 1
ATOM 1478 C CA . LYS A 1 179 ? 18.673 11.826 -91.275 1.00 58.75 179 LYS A CA 1
ATOM 1479 C C . LYS A 1 179 ? 17.718 11.453 -90.134 1.00 58.75 179 LYS A C 1
ATOM 1481 O O . LYS A 1 179 ? 16.722 10.780 -90.375 1.00 58.75 179 LYS A O 1
ATOM 1486 N N . ALA A 1 180 ? 17.947 11.961 -88.921 1.00 63.19 180 ALA A N 1
ATOM 1487 C CA . ALA A 1 180 ? 17.042 11.778 -87.784 1.00 63.19 180 ALA A CA 1
ATOM 1488 C C . ALA A 1 180 ? 15.700 12.517 -87.959 1.00 63.19 180 ALA A C 1
ATOM 1490 O O . ALA A 1 180 ? 14.668 12.006 -87.524 1.00 63.19 180 ALA A O 1
ATOM 1491 N N . ARG A 1 181 ? 15.682 13.685 -88.624 1.00 62.97 181 ARG A N 1
ATOM 1492 C CA . ARG A 1 181 ? 14.430 14.360 -89.017 1.00 62.97 181 ARG A CA 1
ATOM 1493 C C . ARG A 1 181 ? 13.690 13.588 -90.113 1.00 62.97 181 ARG A C 1
ATOM 1495 O O . ARG A 1 181 ? 12.508 13.325 -89.937 1.00 62.97 181 ARG A O 1
ATOM 1502 N N . ARG A 1 182 ? 14.383 13.103 -91.155 1.00 59.06 182 ARG A N 1
ATOM 1503 C CA . ARG A 1 182 ? 13.759 12.269 -92.204 1.00 59.06 182 ARG A CA 1
ATOM 1504 C C . ARG A 1 182 ? 13.164 10.966 -91.659 1.00 59.06 182 ARG A C 1
ATOM 1506 O O . ARG A 1 182 ? 12.068 10.598 -92.057 1.00 59.06 182 ARG A O 1
ATOM 1513 N N . LEU A 1 183 ? 13.827 10.301 -90.712 1.00 61.84 183 LEU A N 1
ATOM 1514 C CA . LEU A 1 183 ? 13.282 9.101 -90.059 1.00 61.84 183 LEU A CA 1
ATOM 1515 C C . LEU A 1 183 ? 12.069 9.415 -89.162 1.00 61.84 183 LEU A C 1
ATOM 1517 O O . LEU A 1 183 ? 11.144 8.610 -89.079 1.00 61.84 183 LEU A O 1
ATOM 1521 N N . ARG A 1 184 ? 12.032 10.600 -88.535 1.00 59.62 184 ARG A N 1
ATOM 1522 C CA . ARG A 1 184 ? 10.889 11.063 -87.729 1.00 59.62 184 ARG A CA 1
ATOM 1523 C C . ARG A 1 184 ? 9.664 11.402 -88.591 1.00 59.62 184 ARG A C 1
ATOM 1525 O O . ARG A 1 184 ? 8.546 11.097 -88.182 1.00 59.62 184 ARG A O 1
ATOM 1532 N N . ASP A 1 185 ? 9.869 11.984 -89.771 1.00 57.56 185 ASP A N 1
ATOM 1533 C CA . ASP A 1 185 ? 8.781 12.320 -90.701 1.00 57.56 185 ASP A CA 1
ATOM 1534 C C . ASP A 1 185 ? 8.217 11.075 -91.411 1.00 57.56 185 ASP A C 1
ATOM 1536 O O . ASP A 1 185 ? 7.004 10.969 -91.587 1.00 57.56 185 ASP A O 1
ATOM 1540 N N . VAL A 1 186 ? 9.056 10.069 -91.707 1.00 58.16 186 VAL A N 1
ATOM 1541 C CA . VAL A 1 186 ? 8.602 8.754 -92.208 1.00 58.16 186 VAL A CA 1
ATOM 1542 C C . VAL A 1 186 ? 7.781 8.002 -91.148 1.00 58.16 186 VAL A C 1
ATOM 1544 O O . VAL A 1 186 ? 6.734 7.444 -91.472 1.00 58.16 186 VAL A O 1
ATOM 1547 N N . GLY A 1 187 ? 8.178 8.048 -89.870 1.00 57.91 187 GLY A N 1
ATOM 1548 C CA . GLY A 1 187 ? 7.412 7.437 -88.772 1.00 57.91 187 GLY A CA 1
ATOM 1549 C C . GLY A 1 187 ? 6.028 8.066 -88.554 1.00 57.91 187 GLY A C 1
ATOM 1550 O O . GLY A 1 187 ? 5.055 7.353 -88.309 1.00 57.91 187 GLY A O 1
ATOM 1551 N N . LYS A 1 188 ? 5.898 9.391 -88.723 1.00 57.03 188 LYS A N 1
ATOM 1552 C CA . LYS A 1 188 ? 4.602 10.090 -88.622 1.00 57.03 188 LYS A CA 1
ATOM 1553 C C . LYS A 1 188 ? 3.654 9.799 -89.794 1.00 57.03 188 LYS A C 1
ATOM 1555 O O . LYS A 1 188 ? 2.442 9.807 -89.588 1.00 57.03 188 LYS A O 1
ATOM 1560 N N . ALA A 1 189 ? 4.170 9.512 -90.992 1.00 54.41 189 ALA A N 1
ATOM 1561 C CA . ALA A 1 189 ? 3.350 9.117 -92.144 1.00 54.41 189 ALA A CA 1
ATOM 1562 C C . ALA A 1 189 ? 2.789 7.687 -92.006 1.00 54.41 189 ALA A C 1
ATOM 1564 O O . ALA A 1 189 ? 1.635 7.442 -92.352 1.00 54.41 189 ALA A O 1
ATOM 1565 N N . VAL A 1 190 ? 3.564 6.763 -91.423 1.00 57.34 190 VAL A N 1
ATOM 1566 C CA . VAL A 1 190 ? 3.119 5.384 -91.143 1.00 57.34 190 VAL A CA 1
ATOM 1567 C C . VAL A 1 190 ? 2.026 5.356 -90.068 1.00 57.34 190 VAL A C 1
ATOM 1569 O O . VAL A 1 190 ? 1.032 4.653 -90.218 1.00 57.34 190 VAL A O 1
ATOM 1572 N N . GLN A 1 191 ? 2.137 6.184 -89.026 1.00 54.94 191 GLN A N 1
ATOM 1573 C CA . GLN A 1 191 ? 1.156 6.215 -87.934 1.00 54.94 191 GLN A CA 1
ATOM 1574 C C . GLN A 1 191 ? -0.199 6.828 -88.346 1.00 54.94 191 GLN A C 1
ATOM 1576 O O . GLN A 1 191 ? -1.235 6.452 -87.798 1.00 54.94 191 GLN A O 1
ATOM 1581 N N . LYS A 1 192 ? -0.222 7.706 -89.363 1.00 50.50 192 LYS A N 1
ATOM 1582 C CA . LYS A 1 192 ? -1.462 8.293 -89.904 1.00 50.50 192 LYS A CA 1
ATOM 1583 C C . LYS A 1 192 ? -2.277 7.301 -90.753 1.00 50.50 192 LYS A C 1
ATOM 1585 O O . LYS A 1 192 ? -3.500 7.359 -90.706 1.00 50.50 192 LYS A O 1
ATOM 1590 N N . ASN A 1 193 ? -1.623 6.364 -91.448 1.00 52.12 193 ASN A N 1
ATOM 1591 C CA . ASN A 1 193 ? -2.296 5.329 -92.253 1.00 52.12 193 ASN A CA 1
ATOM 1592 C C . ASN A 1 193 ? -2.766 4.119 -91.423 1.00 52.12 193 ASN A C 1
ATOM 1594 O O . ASN A 1 193 ? -3.702 3.430 -91.816 1.00 52.12 193 ASN A O 1
ATOM 1598 N N . VAL A 1 194 ? -2.144 3.861 -90.265 1.00 53.50 194 VAL A N 1
ATOM 1599 C CA . VAL A 1 194 ? -2.601 2.824 -89.319 1.00 53.50 194 VAL A CA 1
ATOM 1600 C C . VAL A 1 194 ? -3.818 3.310 -88.519 1.00 53.50 194 VAL A C 1
ATOM 1602 O O . VAL A 1 194 ? -4.756 2.549 -88.303 1.00 53.50 194 VAL A O 1
ATOM 1605 N N . SER A 1 195 ? -3.867 4.600 -88.163 1.00 45.69 195 SER A N 1
ATOM 1606 C CA . SER A 1 195 ? -4.999 5.187 -87.430 1.00 45.69 195 SER A CA 1
ATOM 1607 C C . SER A 1 195 ? -6.296 5.280 -88.244 1.00 45.69 195 SER A C 1
ATOM 1609 O O . SER A 1 195 ? -7.364 5.295 -87.640 1.00 45.69 195 SER A O 1
ATOM 1611 N N . SER A 1 196 ? -6.239 5.349 -89.580 1.00 48.31 196 SER A N 1
ATOM 1612 C CA . SER A 1 196 ? -7.446 5.343 -90.423 1.00 48.31 196 SER A CA 1
ATOM 1613 C C . SER A 1 196 ? -8.024 3.943 -90.631 1.00 48.31 196 SER A C 1
ATOM 1615 O O . SER A 1 196 ? -9.204 3.835 -90.926 1.00 48.31 196 SER A O 1
ATOM 1617 N N . LYS A 1 197 ? -7.219 2.885 -90.454 1.00 47.16 197 LYS A N 1
ATOM 1618 C CA . LYS A 1 197 ? -7.656 1.488 -90.608 1.00 47.16 197 LYS A CA 1
ATOM 1619 C C . LYS A 1 197 ? -8.227 0.897 -89.311 1.00 47.16 197 LYS A C 1
ATOM 1621 O O . LYS A 1 197 ? -9.122 0.073 -89.370 1.00 47.16 197 LYS A O 1
ATOM 1626 N N . ALA A 1 198 ? -7.762 1.367 -88.150 1.00 45.75 198 ALA A N 1
ATOM 1627 C CA . ALA A 1 198 ? -8.290 0.955 -86.844 1.00 45.75 198 ALA A CA 1
ATOM 1628 C C . ALA A 1 198 ? -9.667 1.566 -86.512 1.00 45.75 198 ALA A C 1
ATOM 1630 O O . ALA A 1 198 ? -10.394 1.027 -85.691 1.00 45.75 198 ALA A O 1
ATOM 1631 N N . LYS A 1 199 ? -10.048 2.676 -87.161 1.00 42.28 199 LYS A N 1
ATOM 1632 C CA . LYS A 1 199 ? -11.300 3.390 -86.861 1.00 42.28 199 LYS A CA 1
ATOM 1633 C C . LYS A 1 199 ? -12.542 2.821 -87.566 1.00 42.28 199 LYS A C 1
ATOM 1635 O O . LYS A 1 199 ? -13.641 3.280 -87.281 1.00 42.28 199 LYS A O 1
ATOM 1640 N N . GLU A 1 200 ? -12.371 1.867 -88.484 1.00 45.81 200 GLU A N 1
ATOM 1641 C CA . GLU A 1 200 ? -13.475 1.155 -89.154 1.00 45.81 200 GLU A CA 1
ATOM 1642 C C . GLU A 1 200 ? -13.861 -0.156 -88.442 1.00 45.81 200 GLU A C 1
ATOM 1644 O O . GLU A 1 200 ? -14.983 -0.613 -88.624 1.00 45.81 200 GLU A O 1
ATOM 1649 N N . GLU A 1 201 ? -12.996 -0.727 -87.592 1.00 47.91 201 GLU A N 1
ATOM 1650 C CA . GLU A 1 201 ? -13.284 -1.979 -86.860 1.00 47.91 201 GLU A CA 1
ATOM 1651 C C . GLU A 1 201 ? -13.888 -1.753 -85.456 1.00 47.91 201 GLU A C 1
ATOM 1653 O O . GLU A 1 201 ? -14.468 -2.669 -84.892 1.00 47.91 201 GLU A O 1
ATOM 1658 N N . GLU A 1 202 ? -13.837 -0.533 -84.910 1.00 43.88 202 GLU A N 1
ATOM 1659 C CA . GLU A 1 202 ? -14.296 -0.211 -83.540 1.00 43.88 202 GLU A CA 1
ATOM 1660 C C . GLU A 1 202 ? -15.807 0.126 -83.440 1.00 43.88 202 GLU A C 1
ATOM 1662 O O . GLU A 1 202 ? -16.300 0.450 -82.369 1.00 43.88 202 GLU A O 1
ATOM 1667 N N . TRP A 1 203 ? -16.570 0.063 -84.542 1.00 45.06 203 TRP A N 1
ATOM 1668 C CA . TRP A 1 203 ? -18.015 0.377 -84.555 1.00 45.06 203 TRP A CA 1
ATOM 1669 C C . TRP A 1 203 ? -18.942 -0.850 -84.494 1.00 45.06 203 TRP A C 1
ATOM 1671 O O . TRP A 1 203 ? -20.155 -0.677 -84.600 1.00 45.06 203 TRP A O 1
ATOM 1681 N N . LEU A 1 204 ? -18.414 -2.074 -84.369 1.00 45.06 204 LEU A N 1
ATOM 1682 C CA . LEU A 1 204 ? -19.218 -3.303 -84.472 1.00 45.06 204 LEU A CA 1
ATOM 1683 C C . LEU A 1 204 ? -19.386 -4.113 -83.174 1.00 45.06 204 LEU A C 1
ATOM 1685 O O . LEU A 1 204 ? -20.213 -5.018 -83.184 1.00 45.06 204 LEU A O 1
ATOM 1689 N N . ASP A 1 205 ? -18.697 -3.777 -82.075 1.00 48.12 205 ASP A N 1
ATOM 1690 C CA . ASP A 1 205 ? -18.613 -4.678 -80.905 1.00 48.12 205 ASP A CA 1
ATOM 1691 C C . ASP A 1 205 ? -19.169 -4.132 -79.567 1.00 48.12 205 ASP A C 1
ATOM 1693 O O . ASP A 1 205 ? -19.190 -4.873 -78.590 1.00 48.12 205 ASP A O 1
ATOM 1697 N N . ASP A 1 206 ? -19.702 -2.905 -79.497 1.00 46.38 206 ASP A N 1
ATOM 1698 C CA . ASP A 1 206 ? -20.108 -2.287 -78.211 1.00 46.38 206 ASP A CA 1
ATOM 1699 C C . ASP A 1 206 ? -21.628 -2.303 -77.905 1.00 46.38 206 ASP A C 1
ATOM 1701 O O . ASP A 1 206 ? -22.092 -1.579 -77.023 1.00 46.38 206 ASP A O 1
ATOM 1705 N N . GLU A 1 207 ? -22.440 -3.124 -78.586 1.00 51.16 207 GLU A N 1
ATOM 1706 C CA . GLU A 1 207 ? -23.903 -3.171 -78.350 1.00 51.16 207 GLU A CA 1
ATOM 1707 C C . GLU A 1 207 ? -24.402 -4.340 -77.478 1.00 51.16 207 GLU A C 1
ATOM 1709 O O . GLU A 1 207 ? -25.608 -4.557 -77.360 1.00 51.16 207 GLU A O 1
ATOM 1714 N N . ALA A 1 208 ? -23.518 -5.080 -76.810 1.00 53.31 208 ALA A N 1
ATOM 1715 C CA . ALA A 1 208 ? -23.931 -6.169 -75.930 1.00 53.31 208 ALA A CA 1
ATOM 1716 C C . ALA A 1 208 ? -23.011 -6.275 -74.715 1.00 53.31 208 ALA A C 1
ATOM 1718 O O . ALA A 1 208 ? -21.984 -6.927 -74.796 1.00 53.31 208 ALA A O 1
ATOM 1719 N N . ASP A 1 209 ? -23.370 -5.592 -73.624 1.00 47.12 209 ASP A N 1
ATOM 1720 C CA . ASP A 1 209 ? -23.175 -6.076 -72.245 1.00 47.12 209 ASP A CA 1
ATOM 1721 C C . ASP A 1 209 ? -23.727 -5.040 -71.245 1.00 47.12 209 ASP A C 1
ATOM 1723 O O . ASP A 1 209 ? -23.025 -4.412 -70.453 1.00 47.12 209 ASP A O 1
ATOM 1727 N N . TRP A 1 210 ? -25.047 -4.848 -71.300 1.00 54.69 210 TRP A N 1
ATOM 1728 C CA . TRP A 1 210 ? -25.843 -4.384 -70.164 1.00 54.69 210 TRP A CA 1
ATOM 1729 C C . TRP A 1 210 ? -26.782 -5.522 -69.785 1.00 54.69 210 TRP A C 1
ATOM 1731 O O . TRP A 1 210 ? -27.845 -5.621 -70.390 1.00 54.69 210 TRP A O 1
ATOM 1741 N N . LEU A 1 211 ? -26.372 -6.374 -68.842 1.00 49.97 211 LEU A N 1
ATOM 1742 C CA . LEU A 1 211 ? -27.214 -7.178 -67.941 1.00 49.97 211 LEU A CA 1
ATOM 1743 C C . LEU A 1 211 ? -26.305 -8.147 -67.171 1.00 49.97 211 LEU A C 1
ATOM 1745 O O . LEU A 1 211 ? -25.765 -9.077 -67.756 1.00 49.97 211 LEU A O 1
ATOM 1749 N N . ASP A 1 212 ? -26.086 -7.894 -65.882 1.00 48.44 212 ASP A N 1
ATOM 1750 C CA . ASP A 1 212 ? -26.596 -8.797 -64.843 1.00 48.44 212 ASP A CA 1
ATOM 1751 C C . ASP A 1 212 ? -26.231 -8.308 -63.429 1.00 48.44 212 ASP A C 1
ATOM 1753 O O . ASP A 1 212 ? -25.153 -7.760 -63.174 1.00 48.44 212 ASP A O 1
ATOM 1757 N N . GLU A 1 213 ? -27.233 -8.466 -62.562 1.00 44.84 213 GLU A N 1
ATOM 1758 C CA . GLU A 1 213 ? -27.294 -8.228 -61.113 1.00 44.84 213 GLU A CA 1
ATOM 1759 C C . GLU A 1 213 ? -26.419 -9.186 -60.289 1.00 44.84 213 GLU A C 1
ATOM 1761 O O . GLU A 1 213 ? -26.208 -10.347 -60.710 1.00 44.84 213 GLU A O 1
#

Foldseek 3Di:
DDDPVLVVLVVVLVVLCVVCDPVLVVVVVDDLVVVLVVQLVVLLVVLVVVLVVVVVVVCVVCVVVCVVVVDPVVVVVVVVVSVVVSVVVSVVSSVVSNVVSVVVVVVSVVSVVVSVVSVVVSVVVVVVVVVVVVVVVVVVVVVVVVVVVVVVVVVVVVVVVVVVVPPDDDDDPPVVVVVVVVVVVVVVVVVVVVVVVVVVPVPPPPPDDDDDD

Organism: NCBI:txid237576

pLDDT: mean 71.18, std 15.16, range [40.03, 95.06]